Protein AF-A9V0C4-F1 (afdb_monomer_lite)

Organism: Monosiga brevicollis (NCBI:txid81824)

Structure (mmCIF, N/CA/C/O backbone):
data_AF-A9V0C4-F1
#
_entry.id   AF-A9V0C4-F1
#
loop_
_atom_site.group_PDB
_atom_site.id
_atom_site.type_symbol
_atom_site.label_atom_id
_atom_site.label_alt_id
_atom_site.label_comp_id
_atom_site.label_asym_id
_atom_site.label_entity_id
_atom_site.label_seq_id
_atom_site.pdbx_PDB_ins_code
_atom_site.Cartn_x
_atom_site.Cartn_y
_atom_site.Cartn_z
_atom_site.occupancy
_atom_site.B_iso_or_equiv
_atom_site.auth_seq_id
_atom_site.auth_comp_id
_atom_site.auth_asym_id
_atom_site.auth_atom_id
_atom_site.pdbx_PDB_model_num
ATOM 1 N N . MET A 1 1 ? 23.245 20.441 17.865 1.00 47.47 1 MET A N 1
ATOM 2 C CA . MET A 1 1 ? 23.248 19.390 16.819 1.00 47.47 1 MET A CA 1
ATOM 3 C C . MET A 1 1 ? 23.527 20.035 15.472 1.00 47.47 1 MET A C 1
ATOM 5 O O . MET A 1 1 ? 22.740 20.864 15.035 1.00 47.47 1 MET A O 1
ATOM 9 N N . THR A 1 2 ? 24.642 19.703 14.825 1.00 50.53 2 THR A N 1
ATOM 10 C CA . THR A 1 2 ? 24.978 20.239 13.497 1.00 50.53 2 THR A CA 1
ATOM 11 C C . THR A 1 2 ? 24.139 19.525 12.435 1.00 50.53 2 THR A C 1
ATOM 13 O O . THR A 1 2 ? 24.255 18.312 12.279 1.00 50.53 2 THR A O 1
ATOM 16 N N . MET A 1 3 ? 23.272 20.246 11.718 1.00 59.50 3 MET A N 1
ATOM 17 C CA . MET A 1 3 ? 22.473 19.671 10.627 1.00 59.50 3 MET A CA 1
ATOM 18 C C . MET A 1 3 ? 23.251 19.696 9.303 1.00 59.50 3 MET A C 1
ATOM 20 O O . MET A 1 3 ? 23.754 20.745 8.897 1.00 59.50 3 MET A O 1
ATOM 24 N N . PHE A 1 4 ? 23.327 18.551 8.621 1.00 68.75 4 PHE A N 1
ATOM 25 C CA . PHE A 1 4 ? 23.968 18.405 7.308 1.00 68.75 4 PHE A CA 1
ATOM 26 C C . PHE A 1 4 ? 23.085 18.941 6.175 1.00 68.75 4 PHE A C 1
ATOM 28 O O . PHE A 1 4 ? 21.857 18.813 6.212 1.00 68.75 4 PHE A O 1
ATOM 35 N N . CYS A 1 5 ? 23.703 19.515 5.140 1.00 69.75 5 CYS A N 1
ATOM 36 C CA . CYS A 1 5 ? 22.968 20.035 3.990 1.00 69.75 5 CYS A CA 1
ATOM 37 C C . CYS A 1 5 ? 22.453 18.889 3.116 1.00 69.75 5 CYS A C 1
ATOM 39 O O . CYS A 1 5 ? 23.230 18.178 2.481 1.00 69.75 5 CYS A O 1
ATOM 41 N N . LYS A 1 6 ? 21.128 18.743 3.015 1.00 64.62 6 LYS A N 1
ATOM 42 C CA . LYS A 1 6 ? 20.493 17.712 2.173 1.00 64.62 6 LYS A CA 1
ATOM 43 C C . LYS A 1 6 ? 20.757 17.900 0.669 1.00 64.62 6 LYS A C 1
ATOM 45 O O . LYS A 1 6 ? 20.566 16.956 -0.093 1.00 64.62 6 LYS A O 1
ATOM 50 N N . LEU A 1 7 ? 21.170 19.100 0.245 1.00 65.44 7 LEU A N 1
ATOM 51 C CA . LEU A 1 7 ? 21.322 19.493 -1.161 1.00 65.44 7 LEU A CA 1
ATOM 52 C C . LEU A 1 7 ? 22.770 19.466 -1.668 1.00 65.44 7 LEU A C 1
ATOM 54 O O . LEU A 1 7 ? 22.979 19.692 -2.853 1.00 65.44 7 LEU A O 1
ATOM 58 N N . TYR A 1 8 ? 23.773 19.207 -0.823 1.00 64.88 8 TYR A N 1
ATOM 59 C CA . TYR A 1 8 ? 25.187 19.369 -1.202 1.00 64.88 8 TYR A CA 1
ATOM 60 C C . TYR A 1 8 ? 25.822 18.157 -1.904 1.00 64.88 8 TYR A C 1
ATOM 62 O O . TYR A 1 8 ? 26.942 18.233 -2.395 1.00 64.88 8 TYR A O 1
ATOM 70 N N . ASN A 1 9 ? 25.115 17.030 -2.020 1.00 55.72 9 ASN A N 1
ATOM 71 C CA . ASN A 1 9 ? 25.691 15.811 -2.609 1.00 55.72 9 ASN A CA 1
ATOM 72 C C . ASN A 1 9 ? 25.962 15.888 -4.130 1.00 55.72 9 ASN A C 1
ATOM 74 O O . ASN A 1 9 ? 26.426 14.911 -4.720 1.00 55.72 9 ASN A O 1
ATOM 78 N N . THR A 1 10 ? 25.733 17.042 -4.759 1.00 54.75 10 THR A N 1
ATOM 79 C CA . THR A 1 10 ? 26.227 17.374 -6.099 1.00 54.75 10 THR A CA 1
ATOM 80 C C . THR A 1 10 ? 27.096 18.634 -5.977 1.00 54.75 10 THR A C 1
ATOM 82 O O . THR A 1 10 ? 26.631 19.638 -5.436 1.00 54.75 10 THR A O 1
ATOM 85 N N . PRO A 1 11 ? 28.351 18.636 -6.460 1.00 46.06 11 PRO A N 1
ATOM 86 C CA . PRO A 1 11 ? 29.129 19.870 -6.558 1.00 46.06 11 PRO A CA 1
ATOM 87 C C . PRO A 1 11 ? 28.311 20.935 -7.306 1.00 46.06 11 PRO A C 1
ATOM 89 O O . PRO A 1 11 ? 27.839 20.674 -8.411 1.00 46.06 11 PRO A O 1
ATOM 92 N N . GLY A 1 12 ? 28.070 22.084 -6.668 1.00 56.16 12 GLY A N 1
ATOM 93 C CA . GLY A 1 12 ? 27.257 23.176 -7.219 1.00 56.16 12 GLY A CA 1
ATOM 94 C C . GLY A 1 12 ? 25.731 23.065 -7.050 1.00 56.16 12 GLY A C 1
ATOM 95 O O . GLY A 1 12 ? 25.028 23.950 -7.523 1.00 56.16 12 GLY A O 1
ATOM 96 N N . SER A 1 13 ? 25.179 22.035 -6.386 1.00 66.88 13 SER A N 1
ATOM 97 C CA . SER A 1 13 ? 23.711 21.888 -6.247 1.00 66.88 13 SER A CA 1
ATOM 98 C C . SER A 1 13 ? 23.087 22.541 -5.017 1.00 66.88 13 SER A C 1
ATOM 100 O O . SER A 1 13 ? 21.860 22.598 -4.922 1.00 66.88 13 SER A O 1
ATOM 102 N N . CYS A 1 14 ? 23.881 23.021 -4.057 1.00 78.94 14 CYS A N 1
ATOM 103 C CA . CYS A 1 14 ? 23.333 23.857 -2.995 1.00 78.94 14 CYS A CA 1
ATOM 104 C C . CYS A 1 14 ? 23.206 25.294 -3.526 1.00 78.94 14 CYS A C 1
ATOM 106 O O . CYS A 1 14 ? 24.243 25.888 -3.822 1.00 78.94 14 CYS A O 1
ATOM 108 N N . PRO A 1 15 ? 21.996 25.883 -3.605 1.00 78.06 15 PRO A N 1
ATOM 109 C CA . PRO A 1 15 ? 21.824 27.253 -4.101 1.00 78.06 15 PRO A CA 1
ATOM 110 C C . PRO A 1 15 ? 22.536 28.288 -3.220 1.00 78.06 15 PRO A C 1
ATOM 112 O O . PRO A 1 15 ? 22.843 29.379 -3.681 1.00 78.06 15 PRO A O 1
ATOM 115 N N . ASN A 1 16 ? 22.843 27.922 -1.972 1.00 80.56 16 ASN A N 1
ATOM 116 C CA . ASN A 1 16 ? 23.573 28.771 -1.039 1.00 80.56 16 ASN A CA 1
ATOM 117 C C . ASN A 1 16 ? 25.097 28.596 -1.128 1.00 80.56 16 ASN A C 1
ATOM 119 O O . ASN A 1 16 ? 25.800 29.313 -0.431 1.00 80.56 16 ASN A O 1
ATOM 123 N N . GLY A 1 17 ? 25.622 27.661 -1.934 1.00 79.31 17 GLY A N 1
ATOM 124 C CA . GLY A 1 17 ? 27.067 27.424 -2.052 1.00 79.31 17 GLY A CA 1
ATOM 125 C C . GLY A 1 17 ? 27.758 27.338 -0.686 1.00 79.31 17 GLY A C 1
ATOM 126 O O . GLY A 1 17 ? 27.256 26.690 0.231 1.00 79.31 17 GLY A O 1
ATOM 127 N N . ASP A 1 18 ? 28.868 28.046 -0.521 1.00 78.88 18 ASP A N 1
ATOM 128 C CA . ASP A 1 18 ? 29.608 28.101 0.748 1.00 78.88 18 ASP A CA 1
ATOM 129 C C . ASP A 1 18 ? 28.893 28.905 1.850 1.00 78.88 18 ASP A C 1
ATOM 131 O O . ASP A 1 18 ? 29.235 28.789 3.023 1.00 78.88 18 ASP A O 1
ATOM 135 N N . LEU A 1 19 ? 27.843 29.663 1.508 1.00 81.06 19 LEU A N 1
ATOM 136 C CA . LEU A 1 19 ? 26.988 30.388 2.459 1.00 81.06 19 LEU A CA 1
ATOM 137 C C . LEU A 1 19 ? 25.919 29.488 3.098 1.00 81.06 19 LEU A C 1
ATOM 139 O O . LEU A 1 19 ? 25.041 29.962 3.825 1.00 81.06 19 LEU A O 1
ATOM 143 N N . CYS A 1 20 ? 25.929 28.182 2.823 1.00 80.00 20 CYS A N 1
ATOM 144 C CA . CYS A 1 20 ? 24.959 27.287 3.426 1.00 80.00 20 CYS A CA 1
ATOM 145 C C . CYS A 1 20 ? 25.207 27.140 4.931 1.00 80.00 20 CYS A C 1
ATOM 147 O O . CYS A 1 20 ? 26.229 26.624 5.370 1.00 80.00 20 CYS A O 1
ATOM 149 N N . ARG A 1 21 ? 24.197 27.485 5.736 1.00 82.69 21 ARG A N 1
ATOM 150 C CA . ARG A 1 21 ? 24.186 27.282 7.199 1.00 82.69 21 ARG A CA 1
ATOM 151 C C . ARG A 1 21 ? 24.303 25.816 7.649 1.00 82.69 21 ARG A C 1
ATOM 153 O O . ARG A 1 21 ? 24.354 25.537 8.844 1.00 82.69 21 ARG A O 1
ATOM 160 N N . HIS A 1 22 ? 24.239 24.874 6.712 1.00 76.88 22 HIS A N 1
ATOM 161 C CA . HIS A 1 22 ? 24.287 23.443 6.967 1.00 76.88 22 HIS A CA 1
ATOM 162 C C . HIS A 1 22 ? 25.627 22.874 6.508 1.00 76.88 22 HIS A C 1
ATOM 164 O O . HIS A 1 22 ? 26.115 23.222 5.438 1.00 76.88 22 HIS A O 1
ATOM 170 N N . LEU A 1 23 ? 26.200 21.954 7.289 1.00 73.88 23 LEU A N 1
ATOM 171 C CA . LEU A 1 23 ? 27.540 21.443 7.013 1.00 73.88 23 LEU A CA 1
ATOM 172 C C . LEU A 1 23 ? 27.571 20.675 5.681 1.00 73.88 23 LEU A C 1
ATOM 174 O O . LEU A 1 23 ? 26.795 19.737 5.460 1.00 73.88 23 LEU A O 1
ATOM 178 N N . HIS A 1 24 ? 28.491 21.081 4.816 1.00 70.06 24 HIS A N 1
ATOM 179 C CA . HIS A 1 24 ? 28.792 20.484 3.524 1.00 70.06 24 HIS A CA 1
ATOM 180 C C . HIS A 1 24 ? 29.882 19.424 3.703 1.00 70.06 24 HIS A C 1
ATOM 182 O O . HIS A 1 24 ? 31.064 19.748 3.739 1.00 70.06 24 HIS A O 1
ATOM 188 N N . ARG A 1 25 ? 29.499 18.148 3.875 1.00 69.75 25 ARG A N 1
ATOM 189 C CA . ARG A 1 25 ? 30.464 17.036 3.871 1.00 69.75 25 ARG A CA 1
ATOM 190 C C . ARG A 1 25 ? 30.433 16.311 2.527 1.00 69.75 25 ARG A C 1
ATOM 192 O O . ARG A 1 25 ? 29.366 15.838 2.140 1.00 69.75 25 ARG A O 1
ATOM 199 N N . PRO A 1 26 ? 31.570 16.187 1.827 1.00 68.25 26 PRO A N 1
ATOM 200 C CA . PRO A 1 26 ? 31.638 15.390 0.611 1.00 68.25 26 PRO A CA 1
ATOM 201 C C . PRO A 1 26 ? 31.350 13.906 0.902 1.00 68.25 26 PRO A C 1
ATOM 203 O O . PRO A 1 26 ? 31.676 13.388 1.972 1.00 68.25 26 PRO A O 1
ATOM 206 N N . VAL A 1 27 ? 30.717 13.215 -0.051 1.00 71.31 27 VAL A N 1
ATOM 207 C CA . VAL A 1 27 ? 30.453 11.767 0.027 1.00 71.31 27 VAL A CA 1
ATOM 208 C C . VAL A 1 27 ? 31.760 11.003 -0.168 1.00 71.31 27 VAL A C 1
ATOM 210 O O . VAL A 1 27 ? 32.539 11.319 -1.066 1.00 71.31 27 VAL A O 1
ATOM 213 N N . CYS A 1 28 ? 31.999 9.974 0.645 1.00 76.56 28 CYS A N 1
ATOM 214 C CA . CYS A 1 28 ? 33.197 9.153 0.511 1.00 76.56 28 CYS A CA 1
ATOM 215 C C . CYS A 1 28 ? 33.110 8.302 -0.757 1.00 76.56 28 CYS A C 1
ATOM 217 O O . CYS A 1 28 ? 32.408 7.291 -0.794 1.00 76.56 28 CYS A O 1
ATOM 219 N N . THR A 1 29 ? 33.865 8.665 -1.788 1.00 73.81 29 THR A N 1
ATOM 220 C CA . THR A 1 29 ? 33.935 7.885 -3.033 1.00 73.81 29 THR A CA 1
ATOM 221 C C . THR A 1 29 ? 34.572 6.513 -2.816 1.00 73.81 29 THR A C 1
ATOM 223 O O . THR A 1 29 ? 34.166 5.544 -3.450 1.00 73.81 29 THR A O 1
ATOM 226 N N . ARG A 1 30 ? 35.499 6.389 -1.852 1.00 74.31 30 ARG A N 1
ATOM 227 C CA . ARG A 1 30 ? 36.102 5.101 -1.465 1.00 74.31 30 ARG A CA 1
ATOM 228 C C . ARG A 1 30 ? 35.120 4.163 -0.763 1.00 74.31 30 ARG A C 1
ATOM 230 O O . ARG A 1 30 ? 35.271 2.955 -0.869 1.00 74.31 30 ARG A O 1
ATOM 237 N N . PHE A 1 31 ? 34.098 4.692 -0.087 1.00 75.19 31 PHE A N 1
ATOM 238 C CA . PHE A 1 31 ? 33.056 3.870 0.538 1.00 75.19 31 PHE A CA 1
ATOM 239 C C . PHE A 1 31 ? 32.165 3.156 -0.489 1.00 75.19 31 PHE A C 1
ATOM 241 O O . PHE A 1 31 ? 31.591 2.116 -0.183 1.00 75.19 31 PHE A O 1
ATOM 248 N N . ILE A 1 32 ? 32.071 3.702 -1.703 1.00 61.38 32 ILE A N 1
ATOM 249 C CA . ILE A 1 32 ? 31.240 3.178 -2.796 1.00 61.38 32 ILE A CA 1
ATOM 250 C C . ILE A 1 32 ? 31.937 2.014 -3.530 1.00 61.38 32 ILE A C 1
ATOM 252 O O . ILE A 1 32 ? 31.266 1.193 -4.153 1.00 61.38 32 ILE A O 1
ATOM 256 N N . LEU A 1 33 ? 33.268 1.917 -3.449 1.00 67.31 33 LEU A N 1
ATOM 257 C CA . LEU A 1 33 ? 34.057 0.893 -4.139 1.00 67.31 33 LEU A CA 1
ATOM 258 C C . LEU A 1 33 ? 34.075 -0.453 -3.382 1.00 67.31 33 LEU A C 1
ATOM 260 O O . LEU A 1 33 ? 33.947 -0.473 -2.151 1.00 67.31 33 LEU A O 1
ATOM 264 N N . PRO A 1 34 ? 34.280 -1.588 -4.086 1.00 48.12 34 PRO A N 1
ATOM 265 C CA . PRO A 1 34 ? 34.533 -2.882 -3.451 1.00 48.12 34 PRO A CA 1
ATOM 266 C C . PRO A 1 34 ? 35.696 -2.785 -2.449 1.00 48.12 34 PRO A C 1
ATOM 268 O O . PRO A 1 34 ? 36.765 -2.287 -2.789 1.00 48.12 34 PRO A O 1
ATOM 271 N N . GLY A 1 35 ? 35.474 -3.231 -1.208 1.00 65.75 35 GLY A N 1
ATOM 272 C CA . GLY A 1 35 ? 36.423 -3.086 -0.091 1.00 65.75 35 GLY A CA 1
ATOM 273 C C . GLY A 1 35 ? 36.073 -1.972 0.908 1.00 65.75 35 GLY A C 1
ATOM 274 O O . GLY A 1 35 ? 36.544 -2.005 2.044 1.00 65.75 35 GLY A O 1
ATOM 275 N N . GLY A 1 36 ? 35.176 -1.050 0.540 1.00 74.56 36 GLY A N 1
ATOM 276 C CA . GLY A 1 36 ? 34.694 0.020 1.413 1.00 74.56 36 GLY A CA 1
ATOM 277 C C . GLY A 1 36 ? 35.764 1.055 1.782 1.00 74.56 36 GLY A C 1
ATOM 278 O O . GLY A 1 36 ? 36.909 1.019 1.336 1.00 74.56 36 GLY A O 1
ATOM 279 N N . CYS A 1 37 ? 35.388 2.022 2.621 1.00 80.94 37 CYS A N 1
ATOM 280 C CA . CYS A 1 37 ? 36.327 3.038 3.087 1.00 80.94 37 CYS A CA 1
ATOM 281 C C . CYS A 1 37 ? 37.235 2.468 4.195 1.00 80.94 37 CYS A C 1
ATOM 283 O O . CYS A 1 37 ? 36.705 2.028 5.224 1.00 80.94 37 CYS A O 1
ATOM 285 N N . PRO A 1 38 ? 38.577 2.543 4.059 1.00 84.50 38 PRO A N 1
ATOM 286 C CA . PRO A 1 38 ? 39.511 2.017 5.060 1.00 84.50 38 PRO A CA 1
ATOM 287 C C . PRO A 1 38 ? 39.369 2.720 6.415 1.00 84.50 38 PRO A C 1
ATOM 289 O O . PRO A 1 38 ? 39.564 2.103 7.457 1.00 84.50 38 PRO A O 1
ATOM 292 N N . ASN A 1 39 ? 38.935 3.984 6.404 1.00 85.06 39 ASN A N 1
ATOM 293 C CA . ASN A 1 39 ? 38.789 4.790 7.612 1.00 85.06 39 ASN A CA 1
ATOM 294 C C . ASN A 1 39 ? 37.478 4.507 8.367 1.00 85.06 39 ASN A C 1
ATOM 296 O O . ASN A 1 39 ? 37.303 5.032 9.459 1.00 85.06 39 ASN A O 1
ATOM 300 N N . ARG A 1 40 ? 36.557 3.684 7.830 1.00 80.69 40 ARG A N 1
ATOM 301 C CA . ARG A 1 40 ? 35.292 3.272 8.482 1.00 80.69 40 ARG A CA 1
ATOM 302 C C . ARG A 1 40 ? 34.594 4.429 9.228 1.00 80.69 40 ARG A C 1
ATOM 304 O O . ARG A 1 40 ? 34.185 5.398 8.600 1.00 80.69 40 ARG A O 1
ATOM 311 N N . SER A 1 41 ? 34.437 4.341 10.548 1.00 77.50 41 SER A N 1
ATOM 312 C CA . SER A 1 41 ? 33.798 5.365 11.386 1.00 77.50 41 SER A CA 1
ATOM 313 C C . SER A 1 41 ? 34.634 6.638 11.565 1.00 77.50 41 SER A C 1
ATOM 315 O O . SER A 1 41 ? 34.074 7.673 11.908 1.00 77.50 41 SER A O 1
ATOM 317 N N . ALA A 1 42 ? 35.942 6.584 11.304 1.00 84.50 42 ALA A N 1
ATOM 318 C CA . ALA A 1 42 ? 36.859 7.722 11.338 1.00 84.50 42 ALA A CA 1
ATOM 319 C C . ALA A 1 42 ? 36.949 8.466 9.991 1.00 84.50 42 ALA A C 1
ATOM 321 O O . ALA A 1 42 ? 37.782 9.355 9.830 1.00 84.50 42 ALA A O 1
ATOM 322 N N . CYS A 1 43 ? 36.131 8.108 8.993 1.00 79.50 43 CYS A N 1
ATOM 323 C CA . CYS A 1 43 ? 36.136 8.815 7.719 1.00 79.50 43 CYS A CA 1
ATOM 324 C C . CYS A 1 43 ? 35.557 10.229 7.871 1.00 79.50 43 CYS A C 1
ATOM 326 O O . CYS A 1 43 ? 34.435 10.416 8.339 1.00 79.50 43 CYS A O 1
ATOM 328 N N . GLU A 1 44 ? 36.314 11.227 7.419 1.00 80.44 44 GLU A N 1
ATOM 329 C CA . GLU A 1 44 ? 35.885 12.630 7.373 1.00 80.44 44 GLU A CA 1
ATOM 330 C C . GLU A 1 44 ? 34.745 12.882 6.364 1.00 80.44 44 GLU A C 1
ATOM 332 O O . GLU A 1 44 ? 33.992 13.850 6.491 1.00 80.44 44 GLU A O 1
ATOM 337 N N . TYR A 1 45 ? 34.573 11.970 5.402 1.00 77.31 45 TYR A N 1
ATOM 338 C CA . TYR A 1 45 ? 33.556 12.006 4.353 1.00 77.31 45 TYR A CA 1
ATOM 339 C C . TYR A 1 45 ? 32.278 11.253 4.758 1.00 77.31 45 TYR A C 1
ATOM 341 O O . TYR A 1 45 ? 32.303 10.300 5.535 1.00 77.31 45 TYR A O 1
ATOM 349 N N . GLN A 1 46 ? 31.133 11.626 4.180 1.00 73.19 46 GLN A N 1
ATOM 350 C CA . GLN A 1 46 ? 29.864 10.950 4.453 1.00 73.19 46 GLN A CA 1
ATOM 351 C C . GLN A 1 46 ? 29.813 9.568 3.777 1.00 73.19 46 GLN A C 1
ATOM 353 O O . GLN A 1 46 ? 29.880 9.454 2.552 1.00 73.19 46 GLN A O 1
ATOM 358 N N . HIS A 1 47 ? 29.644 8.508 4.568 1.00 74.06 47 HIS A N 1
ATOM 359 C CA . HIS A 1 47 ? 29.359 7.156 4.079 1.00 74.06 47 HIS A CA 1
ATOM 360 C C . HIS A 1 47 ? 27.869 7.017 3.771 1.00 74.06 47 HIS A C 1
ATOM 362 O O . HIS A 1 47 ? 27.068 6.674 4.640 1.00 74.06 47 HIS A O 1
ATOM 368 N N . VAL A 1 48 ? 27.481 7.337 2.537 1.00 68.69 48 VAL A N 1
ATOM 369 C CA . VAL A 1 48 ? 26.098 7.160 2.081 1.00 68.69 48 VAL A CA 1
ATOM 370 C C . VAL A 1 48 ? 25.944 5.720 1.613 1.00 68.69 48 VAL A C 1
ATOM 372 O O . VAL A 1 48 ? 26.645 5.298 0.696 1.00 68.69 48 VAL A O 1
ATOM 375 N N . GLN A 1 49 ? 25.076 4.957 2.280 1.00 67.50 49 GLN A N 1
ATOM 376 C CA . GLN A 1 49 ? 25.044 3.510 2.091 1.00 67.50 49 GLN A CA 1
ATOM 377 C C . GLN A 1 49 ? 24.564 3.101 0.701 1.00 67.50 49 GLN A C 1
ATOM 379 O O . GLN A 1 49 ? 25.211 2.261 0.084 1.00 67.50 49 GLN A O 1
ATOM 384 N N . GLU A 1 50 ? 23.490 3.694 0.176 1.00 79.31 50 GLU A N 1
ATOM 385 C CA . GLU A 1 50 ? 22.852 3.254 -1.072 1.00 79.31 50 GLU A CA 1
ATOM 386 C C . GLU A 1 50 ? 22.028 4.396 -1.692 1.00 79.31 50 GLU A C 1
ATOM 388 O O . GLU A 1 50 ? 21.768 5.426 -1.059 1.00 79.31 50 GLU A O 1
ATOM 393 N N . CYS A 1 51 ? 21.594 4.240 -2.945 1.00 78.62 51 CYS A N 1
ATOM 394 C CA . CYS A 1 51 ? 20.680 5.194 -3.562 1.00 78.62 51 CYS A CA 1
ATOM 395 C C . CYS A 1 51 ? 19.286 5.100 -2.931 1.00 78.62 51 CYS A C 1
ATOM 397 O O . CYS A 1 51 ? 18.496 4.225 -3.283 1.00 78.62 51 CYS A O 1
ATOM 399 N N . ARG A 1 52 ? 18.930 6.087 -2.098 1.00 74.81 52 ARG A N 1
ATOM 400 C CA . ARG A 1 52 ? 17.592 6.208 -1.479 1.00 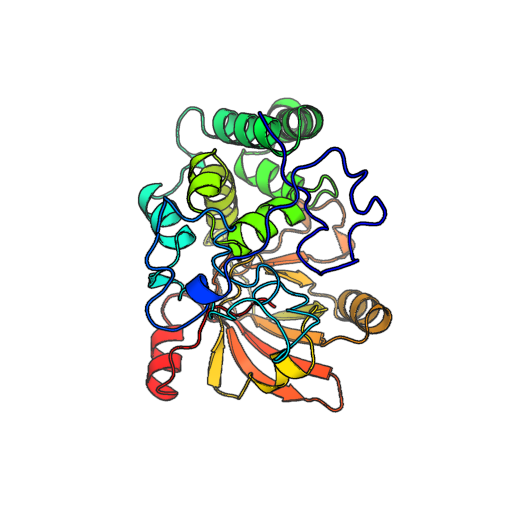74.81 52 ARG A CA 1
ATOM 401 C C . ARG A 1 52 ? 16.417 6.222 -2.462 1.00 74.81 52 ARG A C 1
ATOM 403 O O . ARG A 1 52 ? 15.287 6.052 -2.038 1.00 74.81 52 ARG A O 1
ATOM 410 N N . TYR A 1 53 ? 16.659 6.506 -3.744 1.00 79.56 53 TYR A N 1
ATOM 411 C CA . TYR A 1 53 ? 15.610 6.600 -4.762 1.00 79.56 53 TYR A CA 1
ATOM 412 C C . TYR A 1 53 ? 15.492 5.339 -5.615 1.00 79.56 53 TYR A C 1
ATOM 414 O O . TYR A 1 53 ? 14.460 5.150 -6.253 1.00 79.56 53 TYR A O 1
ATOM 422 N N . PHE A 1 54 ? 16.510 4.473 -5.632 1.00 79.69 54 PHE A N 1
ATOM 423 C CA . PHE A 1 54 ? 16.542 3.309 -6.518 1.00 79.69 54 PHE A CA 1
ATOM 424 C C . PHE A 1 54 ? 15.360 2.364 -6.280 1.00 79.69 54 PHE A C 1
ATOM 426 O O . PHE A 1 54 ? 14.691 1.989 -7.238 1.00 79.69 54 PHE A O 1
ATOM 433 N N . ASN A 1 55 ? 15.051 2.088 -5.010 1.00 72.31 55 ASN A N 1
ATOM 434 C CA . ASN A 1 55 ? 13.940 1.226 -4.597 1.00 72.31 55 ASN A CA 1
ATOM 435 C C . ASN A 1 55 ? 12.621 1.991 -4.375 1.00 72.31 55 ASN A C 1
ATOM 437 O O . ASN A 1 55 ? 11.653 1.415 -3.889 1.00 72.31 55 ASN A O 1
ATOM 441 N N . THR A 1 56 ? 12.553 3.284 -4.716 1.00 76.12 56 THR A N 1
ATOM 442 C CA . THR A 1 56 ? 11.294 4.044 -4.613 1.00 76.12 56 THR A CA 1
ATOM 443 C C . THR A 1 56 ? 10.394 3.785 -5.820 1.00 76.12 56 THR A C 1
ATOM 445 O O . THR A 1 56 ? 10.896 3.440 -6.894 1.00 76.12 56 THR A O 1
ATOM 448 N N . PRO A 1 57 ? 9.077 4.042 -5.715 1.00 65.62 57 PRO A N 1
ATOM 449 C CA . PRO A 1 57 ? 8.158 3.839 -6.833 1.00 65.62 57 PRO A CA 1
ATOM 450 C C . PRO A 1 57 ? 8.490 4.680 -8.080 1.00 65.62 57 PRO A C 1
ATOM 452 O O . PRO A 1 57 ? 8.143 4.293 -9.192 1.00 65.62 57 PRO A O 1
ATOM 455 N N . ASN A 1 58 ? 9.185 5.814 -7.920 1.00 72.94 58 ASN A N 1
ATOM 456 C CA . ASN A 1 58 ? 9.644 6.656 -9.035 1.00 72.94 58 ASN A CA 1
ATOM 457 C C . ASN A 1 58 ? 11.030 6.251 -9.579 1.00 72.94 58 ASN A C 1
ATOM 459 O O . ASN A 1 58 ? 11.470 6.802 -10.589 1.00 72.94 58 ASN A O 1
ATOM 463 N N . GLY A 1 59 ? 11.725 5.329 -8.908 1.00 78.62 59 GLY A N 1
ATOM 464 C CA . GLY A 1 59 ? 13.086 4.916 -9.231 1.00 78.62 59 GLY A CA 1
ATOM 465 C C . GLY A 1 59 ? 14.135 6.027 -9.084 1.00 78.62 59 GLY A C 1
ATOM 466 O O . GLY A 1 59 ? 13.853 7.187 -8.764 1.00 78.62 59 GLY A O 1
ATOM 467 N N . CYS A 1 60 ? 15.399 5.674 -9.330 1.00 82.06 60 CYS A N 1
ATOM 468 C CA . CYS A 1 60 ? 16.470 6.662 -9.407 1.00 82.06 60 CYS A CA 1
ATOM 469 C C . CYS A 1 60 ? 16.445 7.365 -10.771 1.00 82.06 60 CYS A C 1
ATOM 471 O O . CYS A 1 60 ? 16.684 6.730 -11.797 1.00 82.06 60 CYS A O 1
ATOM 473 N N . ARG A 1 61 ? 16.252 8.691 -10.779 1.00 82.62 61 ARG A N 1
ATOM 474 C CA . ARG A 1 61 ? 16.266 9.511 -12.009 1.00 82.62 61 ARG A CA 1
ATOM 475 C C . ARG A 1 61 ? 17.588 9.445 -12.781 1.00 82.62 61 ARG A C 1
ATOM 477 O O . ARG A 1 61 ? 17.585 9.647 -13.987 1.00 82.62 61 ARG A O 1
ATOM 484 N N . ASN A 1 62 ? 18.693 9.150 -12.096 1.00 78.56 62 ASN A N 1
ATOM 485 C CA . ASN A 1 62 ? 20.020 9.075 -12.706 1.00 78.56 62 ASN A CA 1
ATOM 486 C C . ASN A 1 62 ? 20.320 7.703 -13.334 1.00 78.56 62 ASN A C 1
ATOM 488 O O . ASN A 1 62 ? 21.375 7.545 -13.938 1.00 78.56 62 ASN A O 1
ATOM 492 N N . GLY A 1 63 ? 19.433 6.707 -13.191 1.00 80.06 63 GLY A N 1
ATOM 493 C CA . GLY A 1 63 ? 19.620 5.379 -13.783 1.00 80.06 63 GLY A CA 1
ATOM 494 C C . GLY A 1 63 ? 20.992 4.773 -13.460 1.00 80.06 63 GLY A C 1
ATOM 495 O O . GLY A 1 63 ? 21.454 4.837 -12.324 1.00 80.06 63 GLY A O 1
ATOM 496 N N . LEU A 1 64 ? 21.665 4.210 -14.465 1.00 73.38 64 LEU A N 1
ATOM 497 C CA . LEU A 1 64 ? 23.018 3.649 -14.317 1.00 73.38 64 LEU A CA 1
ATOM 498 C C . LEU A 1 64 ? 24.100 4.711 -14.053 1.00 73.38 64 LEU A C 1
ATOM 500 O O . LEU A 1 64 ? 25.177 4.375 -13.576 1.00 73.38 64 LEU A O 1
ATOM 504 N N . SER A 1 65 ? 23.814 5.989 -14.310 1.00 75.44 65 SER A N 1
ATOM 505 C CA . SER A 1 65 ? 24.713 7.116 -14.025 1.00 75.44 65 SER A CA 1
ATOM 506 C C . SER A 1 65 ? 24.598 7.620 -12.579 1.00 75.44 65 SER A C 1
ATOM 508 O O . SER A 1 65 ? 25.174 8.650 -12.220 1.00 75.44 65 SER A O 1
ATOM 510 N N . CYS A 1 66 ? 23.828 6.933 -11.731 1.00 78.56 66 CYS A N 1
ATOM 511 C CA . CYS A 1 66 ? 23.710 7.273 -10.323 1.00 78.56 66 CYS A CA 1
ATOM 512 C C . CYS A 1 66 ? 25.037 7.051 -9.589 1.00 78.56 66 CYS A C 1
ATOM 514 O O . CYS A 1 66 ? 25.620 5.974 -9.635 1.00 78.56 66 CYS A O 1
ATOM 516 N N . ARG A 1 67 ? 25.488 8.068 -8.848 1.00 77.69 67 ARG A N 1
ATOM 517 C CA . ARG A 1 67 ? 26.721 7.994 -8.047 1.00 77.69 67 ARG A CA 1
ATOM 518 C C . ARG A 1 67 ? 26.581 7.134 -6.788 1.00 77.69 67 ARG A C 1
ATOM 520 O O . ARG A 1 67 ? 27.583 6.839 -6.153 1.00 77.69 67 ARG A O 1
ATOM 527 N N . PHE A 1 68 ? 25.359 6.772 -6.401 1.00 80.00 68 PHE A N 1
ATOM 528 C CA . PHE A 1 68 ? 25.099 5.946 -5.225 1.00 80.00 68 PHE A CA 1
ATOM 529 C C . PHE A 1 68 ? 24.860 4.489 -5.639 1.00 80.00 68 PHE A C 1
ATOM 531 O O . PHE A 1 68 ? 24.148 4.269 -6.623 1.00 80.00 68 PHE A O 1
ATOM 538 N N . PRO A 1 69 ? 25.365 3.498 -4.879 1.00 76.06 69 PRO A N 1
ATOM 539 C CA . PRO A 1 69 ? 25.122 2.089 -5.163 1.00 76.06 69 PRO A CA 1
ATOM 540 C C . PRO A 1 69 ? 23.629 1.782 -5.292 1.00 76.06 69 PRO A C 1
ATOM 542 O O . PRO A 1 69 ? 22.832 2.109 -4.410 1.00 76.06 69 PRO A O 1
ATOM 545 N N . HIS A 1 70 ? 23.252 1.140 -6.392 1.00 79.19 70 HIS A N 1
ATOM 546 C CA . HIS A 1 70 ? 21.921 0.583 -6.594 1.00 79.19 70 HIS A CA 1
ATOM 547 C C . HIS A 1 70 ? 21.911 -0.845 -6.058 1.00 79.19 70 HIS A C 1
ATOM 549 O O . HIS A 1 70 ? 22.289 -1.774 -6.769 1.00 79.19 70 HIS A O 1
ATOM 555 N N . ARG A 1 71 ? 21.523 -1.024 -4.792 1.00 76.31 71 ARG A N 1
ATOM 556 C CA . ARG A 1 71 ? 21.303 -2.361 -4.235 1.00 76.31 71 ARG A CA 1
ATOM 557 C C . ARG A 1 71 ? 19.837 -2.734 -4.357 1.00 76.31 71 ARG A C 1
ATOM 559 O O . ARG A 1 71 ? 18.957 -1.914 -4.089 1.00 76.31 71 ARG A O 1
ATOM 566 N N . ALA A 1 72 ? 19.590 -3.966 -4.791 1.00 71.25 72 ALA A N 1
ATOM 567 C CA . ALA A 1 72 ? 18.251 -4.529 -4.757 1.00 71.25 72 ALA A CA 1
ATOM 568 C C . ALA A 1 72 ? 17.731 -4.485 -3.316 1.00 71.25 72 ALA A C 1
ATOM 570 O O . ALA A 1 72 ? 18.487 -4.760 -2.381 1.00 71.25 72 ALA A O 1
ATOM 571 N N . ALA A 1 73 ? 16.460 -4.124 -3.150 1.00 73.38 73 ALA A N 1
ATOM 572 C CA . ALA A 1 73 ? 15.803 -4.220 -1.857 1.00 73.38 73 ALA A CA 1
ATOM 573 C C . ALA A 1 73 ? 15.944 -5.653 -1.305 1.00 73.38 73 ALA A C 1
ATOM 575 O O . ALA A 1 73 ? 15.914 -6.612 -2.091 1.00 73.38 73 ALA A O 1
ATOM 576 N N . PRO A 1 74 ? 16.112 -5.814 0.021 1.00 79.31 74 PRO A N 1
ATOM 577 C CA . PRO A 1 74 ? 16.173 -7.132 0.630 1.00 79.31 74 PRO A CA 1
ATOM 578 C C . PRO A 1 74 ? 14.942 -7.952 0.236 1.00 79.31 74 PRO A C 1
ATOM 580 O O . PRO A 1 74 ? 13.837 -7.430 0.066 1.00 79.31 74 PRO A O 1
ATOM 583 N N . THR A 1 75 ? 15.135 -9.261 0.080 1.00 86.06 75 THR A N 1
ATOM 584 C CA . THR A 1 75 ? 14.004 -10.177 -0.112 1.00 86.06 75 THR A CA 1
ATOM 585 C C . THR A 1 75 ? 13.065 -10.100 1.093 1.00 86.06 75 THR A C 1
ATOM 587 O O . THR A 1 75 ? 13.486 -9.729 2.191 1.00 86.06 75 THR A O 1
ATOM 590 N N . PHE A 1 76 ? 11.802 -10.509 0.934 1.00 88.38 76 PHE A N 1
ATOM 591 C CA . PHE A 1 76 ? 10.855 -10.549 2.056 1.00 88.38 76 PHE A CA 1
ATOM 592 C C . PHE A 1 76 ? 11.430 -11.291 3.276 1.00 88.38 76 PHE A C 1
ATOM 594 O O . PHE A 1 76 ? 11.284 -10.831 4.401 1.00 88.38 76 PHE A O 1
ATOM 601 N N . HIS A 1 77 ? 12.152 -12.396 3.063 1.00 87.94 77 HIS A N 1
ATOM 602 C CA . HIS A 1 77 ? 12.758 -13.181 4.143 1.00 87.94 77 HIS A CA 1
ATOM 603 C C . HIS A 1 77 ? 13.888 -12.458 4.889 1.00 87.94 77 HIS A C 1
ATOM 605 O O . HIS A 1 77 ? 14.148 -12.774 6.048 1.00 87.94 77 HIS A O 1
ATOM 611 N N . GLN A 1 78 ? 14.544 -11.491 4.247 1.00 90.38 78 GLN A N 1
ATOM 612 C CA . GLN A 1 78 ? 15.657 -10.722 4.809 1.00 90.38 78 GLN A CA 1
ATOM 613 C C . GLN A 1 78 ? 15.223 -9.345 5.336 1.00 90.38 78 GLN A C 1
ATOM 615 O O . GLN A 1 78 ? 16.004 -8.677 6.024 1.00 90.38 78 GLN A O 1
ATOM 620 N N . SER A 1 79 ? 13.991 -8.921 5.040 1.00 92.50 79 SER A N 1
ATOM 621 C CA . SER A 1 79 ? 13.522 -7.579 5.369 1.00 92.50 79 SER A CA 1
ATOM 622 C C . SER A 1 79 ? 13.453 -7.345 6.880 1.00 92.50 79 SER A C 1
ATOM 624 O O . SER A 1 79 ? 13.211 -8.249 7.696 1.00 92.50 79 SER A O 1
ATOM 626 N N . HIS A 1 80 ? 13.709 -6.107 7.284 1.00 94.56 80 HIS A N 1
ATOM 627 C CA . HIS A 1 80 ? 13.449 -5.649 8.643 1.00 94.56 80 HIS A CA 1
ATOM 628 C C . HIS A 1 80 ? 11.951 -5.662 8.944 1.00 94.56 80 HIS A C 1
ATOM 630 O O . HIS A 1 80 ? 11.574 -6.012 10.063 1.00 94.56 80 HIS A O 1
ATOM 636 N N . TYR A 1 81 ? 11.116 -5.393 7.936 1.00 95.00 81 TYR A N 1
ATOM 637 C CA . TYR A 1 81 ? 9.668 -5.529 8.001 1.00 95.00 81 TYR A CA 1
ATOM 638 C C . TYR A 1 81 ? 9.276 -6.910 8.510 1.00 95.00 81 TYR A C 1
ATOM 640 O O . TYR A 1 81 ? 8.598 -7.001 9.527 1.00 95.00 81 TYR A O 1
ATOM 648 N N . LYS A 1 82 ? 9.733 -7.993 7.862 1.00 94.31 82 LYS A N 1
ATOM 649 C CA . LYS A 1 82 ? 9.339 -9.355 8.243 1.00 94.31 82 LYS A CA 1
ATOM 650 C C . LYS A 1 82 ? 9.773 -9.679 9.669 1.00 94.31 82 LYS A C 1
ATOM 652 O O . LYS A 1 82 ? 8.980 -10.208 10.440 1.00 94.31 82 LYS A O 1
ATOM 657 N N . ARG A 1 83 ? 11.008 -9.323 10.038 1.00 95.31 83 ARG A N 1
ATOM 658 C CA . ARG A 1 83 ? 11.531 -9.538 11.398 1.00 95.31 83 ARG A CA 1
ATOM 659 C C . ARG A 1 83 ? 10.693 -8.818 12.454 1.00 95.31 83 ARG A C 1
ATOM 661 O O . ARG A 1 83 ? 10.307 -9.437 13.442 1.00 95.31 83 ARG A O 1
ATOM 668 N N . ALA A 1 84 ? 10.400 -7.537 12.244 1.00 95.31 84 ALA A N 1
ATOM 669 C CA . ALA A 1 84 ? 9.587 -6.749 13.166 1.00 95.31 84 ALA A CA 1
ATOM 670 C C . ALA A 1 84 ? 8.125 -7.225 13.191 1.00 95.31 84 ALA A C 1
ATOM 672 O O . ALA A 1 84 ? 7.526 -7.315 14.263 1.00 95.31 84 ALA A O 1
ATOM 673 N N . TYR A 1 85 ? 7.578 -7.593 12.030 1.00 94.94 85 TYR A N 1
ATOM 674 C CA . TYR A 1 85 ? 6.249 -8.171 11.896 1.00 94.94 85 TYR A CA 1
ATOM 675 C C . TYR A 1 85 ? 6.165 -9.439 12.740 1.00 94.94 85 TYR A C 1
ATOM 677 O O . TYR A 1 85 ? 5.382 -9.471 13.688 1.00 94.94 85 TYR A O 1
ATOM 685 N N . ASP A 1 86 ? 7.002 -10.445 12.487 1.00 93.56 86 ASP A N 1
ATOM 686 C CA . ASP A 1 86 ? 7.004 -11.728 13.201 1.00 93.56 86 ASP A CA 1
ATOM 687 C C . ASP A 1 86 ? 7.198 -11.564 14.714 1.00 93.56 86 ASP A C 1
ATOM 689 O O . ASP A 1 86 ? 6.443 -12.160 15.484 1.00 93.56 86 ASP A O 1
ATOM 693 N N . ALA A 1 87 ? 8.121 -10.693 15.142 1.00 94.56 87 ALA A N 1
ATOM 694 C CA . ALA A 1 87 ? 8.388 -10.421 16.556 1.00 94.56 87 ALA A CA 1
ATOM 695 C C . ALA A 1 87 ? 7.165 -9.885 17.319 1.00 94.56 87 ALA A C 1
ATOM 697 O O . ALA A 1 87 ? 7.023 -10.132 18.516 1.00 94.56 87 ALA A O 1
ATOM 698 N N . MET A 1 88 ? 6.253 -9.179 16.644 1.00 91.81 88 MET A N 1
ATOM 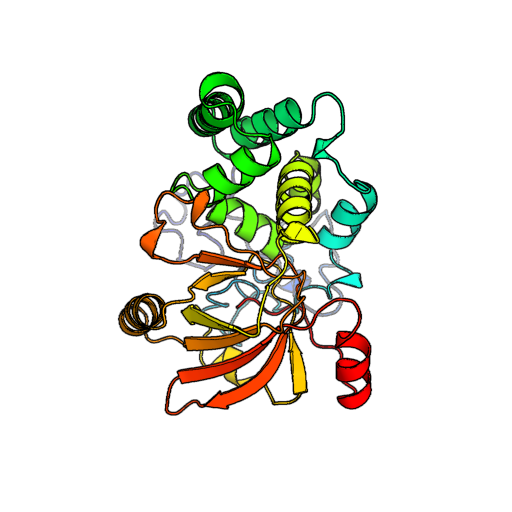699 C CA . MET A 1 88 ? 5.051 -8.657 17.287 1.00 91.81 88 MET A CA 1
ATOM 700 C C . MET A 1 88 ? 4.041 -9.752 17.647 1.00 91.81 88 MET A C 1
ATOM 702 O O . MET A 1 88 ? 3.240 -9.536 18.550 1.00 91.81 88 MET A O 1
ATOM 706 N N . GLY A 1 89 ? 4.072 -10.925 17.008 1.00 89.06 89 GLY A N 1
ATOM 707 C CA . GLY A 1 89 ? 3.089 -11.991 17.218 1.00 89.06 89 GLY A CA 1
ATOM 708 C C . GLY A 1 89 ? 1.693 -11.696 16.631 1.00 89.06 89 GLY A C 1
ATOM 709 O O . GLY A 1 89 ? 1.469 -10.655 16.007 1.00 89.06 89 GLY A O 1
ATOM 710 N N . PRO A 1 90 ? 0.737 -12.633 16.775 1.00 87.44 90 PRO A N 1
ATOM 711 C CA . PRO A 1 90 ? -0.596 -12.501 16.194 1.00 87.44 90 PRO A CA 1
ATOM 712 C C . PRO A 1 90 ? -1.508 -11.558 17.002 1.00 87.44 90 PRO A C 1
ATOM 714 O O . PRO A 1 90 ? -1.381 -11.435 18.218 1.00 87.44 90 PRO A O 1
ATOM 717 N N . LYS A 1 91 ? -2.482 -10.953 16.308 1.00 85.56 91 LYS A N 1
ATOM 718 C CA . LYS A 1 91 ? -3.626 -10.197 16.863 1.00 85.56 91 LYS A CA 1
ATOM 719 C C . LYS A 1 91 ? -3.276 -9.061 17.854 1.00 85.56 91 LYS A C 1
ATOM 721 O O . LYS A 1 91 ? -3.834 -9.027 18.954 1.00 85.56 91 LYS A O 1
ATOM 726 N N . PRO A 1 92 ? -2.409 -8.093 17.502 1.00 87.69 92 PRO A N 1
ATOM 727 C CA . PRO A 1 92 ? -2.064 -7.010 18.425 1.00 87.69 92 PRO A CA 1
ATOM 728 C C . PRO A 1 92 ? -3.254 -6.145 18.842 1.00 87.69 92 PRO A C 1
ATOM 730 O O . PRO A 1 92 ? -3.234 -5.627 19.949 1.00 87.69 92 PRO A O 1
ATOM 733 N N . GLN A 1 93 ? -4.321 -6.062 18.043 1.00 88.44 93 GLN A N 1
ATOM 734 C CA . GLN A 1 93 ? -5.555 -5.353 18.402 1.00 88.44 93 GLN A CA 1
ATOM 735 C C . GLN A 1 93 ? -6.249 -5.901 19.660 1.00 88.44 93 GLN A C 1
ATOM 737 O O . GLN A 1 93 ? -7.056 -5.203 20.257 1.00 88.44 93 GLN A O 1
ATOM 742 N N . GLN A 1 94 ? -5.966 -7.146 20.063 1.00 90.75 94 GLN A N 1
ATOM 743 C CA . GLN A 1 94 ? -6.536 -7.746 21.276 1.00 90.75 94 GLN A CA 1
ATOM 744 C C . GLN A 1 94 ? -5.703 -7.448 22.531 1.00 90.75 94 GLN A C 1
ATOM 746 O O . GLN A 1 94 ? -6.091 -7.822 23.637 1.00 90.75 94 GLN A O 1
ATOM 751 N N . ARG A 1 95 ? -4.541 -6.802 22.383 1.00 91.88 95 ARG A N 1
ATOM 752 C CA . ARG A 1 95 ? -3.686 -6.446 23.515 1.00 91.88 95 ARG A CA 1
ATOM 753 C C . ARG A 1 95 ? -4.245 -5.223 24.220 1.00 91.88 95 ARG A C 1
ATOM 755 O O . ARG A 1 95 ? -4.636 -4.242 23.589 1.00 91.88 95 ARG A O 1
ATOM 762 N N . ARG A 1 96 ? -4.214 -5.253 25.551 1.00 92.81 96 ARG A N 1
ATOM 763 C CA . ARG A 1 96 ? -4.541 -4.085 26.369 1.00 92.81 96 ARG A CA 1
ATOM 764 C C . ARG A 1 96 ? -3.619 -2.921 25.980 1.00 92.81 96 ARG A C 1
ATOM 766 O O . ARG A 1 96 ? -2.402 -3.078 25.997 1.00 92.81 96 ARG A O 1
ATOM 773 N N . GLY A 1 97 ? -4.206 -1.778 25.626 1.00 93.56 97 GLY A N 1
ATOM 774 C CA . GLY A 1 97 ? -3.468 -0.576 25.218 1.00 93.56 97 GLY A CA 1
ATOM 775 C C . GLY A 1 97 ? -3.041 -0.529 23.746 1.00 93.56 97 GLY A C 1
ATOM 776 O O . GLY A 1 97 ? -2.270 0.353 23.385 1.00 93.56 97 GLY A O 1
ATOM 777 N N . ALA A 1 98 ? -3.520 -1.435 22.885 1.00 93.62 98 ALA A N 1
ATOM 778 C CA . ALA A 1 98 ? -3.198 -1.396 21.456 1.00 93.62 98 ALA A CA 1
ATOM 779 C C . ALA A 1 98 ? -3.637 -0.088 20.774 1.00 93.62 98 ALA A C 1
ATOM 781 O O . ALA A 1 98 ? -2.878 0.461 19.979 1.00 93.62 98 ALA A O 1
ATOM 782 N N . SER A 1 99 ? -4.822 0.434 21.114 1.00 96.19 99 SER A N 1
ATOM 783 C CA . SER A 1 99 ? -5.306 1.729 20.614 1.00 96.19 99 SER A CA 1
ATOM 784 C C . SER A 1 99 ? -4.397 2.883 21.043 1.00 96.19 99 SER A C 1
ATOM 786 O O . SER A 1 99 ? -4.001 3.674 20.198 1.00 96.19 99 SER A O 1
ATOM 788 N N . LEU A 1 100 ? -3.977 2.916 22.313 1.00 95.94 100 LEU A N 1
ATOM 789 C CA . LEU A 1 100 ? -3.049 3.928 22.835 1.00 95.94 100 LEU A CA 1
ATOM 790 C C . LEU A 1 100 ? -1.683 3.881 22.136 1.00 95.94 100 LEU A C 1
ATOM 792 O O . LEU A 1 100 ? -1.100 4.919 21.853 1.00 95.94 100 LEU A O 1
ATOM 796 N N . GLN A 1 101 ? -1.168 2.686 21.821 1.00 94.62 101 GLN A N 1
ATOM 797 C CA . GLN A 1 101 ? 0.082 2.558 21.060 1.00 94.62 101 GLN A CA 1
ATOM 798 C C . GLN A 1 101 ? -0.052 3.090 19.631 1.00 94.62 101 GLN A C 1
ATOM 800 O O . GLN A 1 101 ? 0.884 3.704 19.124 1.00 94.62 101 GLN A O 1
ATOM 805 N N . VAL A 1 102 ? -1.192 2.838 18.979 1.00 96.06 102 VAL A N 1
ATOM 806 C CA . VAL A 1 102 ? -1.483 3.388 17.650 1.00 96.06 102 VAL A CA 1
ATOM 807 C C . VAL A 1 102 ? -1.565 4.908 17.716 1.00 96.06 102 VAL A C 1
ATOM 809 O O . VAL A 1 102 ? -0.890 5.577 16.942 1.00 96.06 102 VAL A O 1
ATOM 812 N N . GLU A 1 103 ? -2.338 5.442 18.658 1.00 97.06 103 GLU A N 1
ATOM 813 C CA . GLU A 1 103 ? -2.490 6.880 18.861 1.00 97.06 103 GLU A CA 1
ATOM 814 C C . GLU A 1 103 ? -1.136 7.559 19.098 1.00 97.06 103 GLU A C 1
ATOM 816 O O . GLU A 1 103 ? -0.794 8.502 18.388 1.00 97.06 103 GLU A O 1
ATOM 821 N N . GLN A 1 104 ? -0.321 7.036 20.020 1.00 95.62 104 GLN A N 1
ATOM 822 C CA . GLN A 1 104 ? 1.005 7.585 20.306 1.00 95.62 104 GLN A CA 1
ATOM 823 C C . GLN A 1 104 ? 1.908 7.559 19.068 1.00 95.62 104 GLN A C 1
ATOM 825 O O . GLN A 1 104 ? 2.556 8.555 18.763 1.00 95.62 104 GLN A O 1
ATOM 830 N N . ALA A 1 105 ? 1.918 6.452 18.316 1.00 93.75 105 ALA A N 1
ATOM 831 C CA . ALA A 1 105 ? 2.702 6.361 17.087 1.00 93.75 105 ALA A CA 1
ATOM 832 C C . ALA A 1 105 ? 2.257 7.403 16.049 1.00 93.75 105 ALA A C 1
ATOM 834 O O . ALA A 1 105 ? 3.102 7.990 15.372 1.00 93.75 105 ALA A O 1
ATOM 835 N N . LEU A 1 106 ? 0.952 7.661 15.929 1.00 96.56 106 LEU A N 1
ATOM 836 C CA . LEU A 1 106 ? 0.428 8.697 15.040 1.00 96.56 106 LEU A CA 1
ATOM 837 C C . LEU A 1 106 ? 0.870 10.092 15.496 1.00 96.56 106 LEU A C 1
ATOM 839 O O . LEU A 1 106 ? 1.397 10.838 14.674 1.00 96.56 106 LEU A O 1
ATOM 843 N N . ARG A 1 107 ? 0.758 10.411 16.791 1.00 96.88 107 ARG A N 1
ATOM 844 C CA . ARG A 1 107 ? 1.200 11.704 17.347 1.00 96.88 107 ARG A CA 1
ATOM 845 C C . ARG A 1 107 ? 2.692 11.939 17.134 1.00 96.88 107 ARG A C 1
ATOM 847 O O . ARG A 1 107 ? 3.080 12.969 16.588 1.00 96.88 107 ARG A O 1
ATOM 854 N N . ASP A 1 108 ? 3.517 10.948 17.466 1.00 93.50 108 ASP A N 1
ATOM 855 C CA . ASP A 1 108 ? 4.977 11.040 17.365 1.00 93.50 108 ASP A CA 1
ATOM 856 C C . ASP A 1 108 ? 5.466 11.251 15.925 1.00 93.50 108 ASP A C 1
ATOM 858 O O . ASP A 1 108 ? 6.513 11.865 15.710 1.00 93.50 108 ASP A O 1
ATOM 862 N N . ASN A 1 109 ? 4.738 10.735 14.928 1.00 92.19 109 ASN A N 1
ATOM 863 C CA . ASN A 1 109 ? 5.212 10.716 13.543 1.00 92.19 109 ASN A CA 1
ATOM 864 C C . ASN A 1 109 ? 4.478 11.677 12.603 1.00 92.19 109 ASN A C 1
ATOM 866 O O . ASN A 1 109 ? 5.051 12.086 11.592 1.00 92.19 109 ASN A O 1
ATOM 870 N N . LEU A 1 110 ? 3.221 12.006 12.895 1.00 95.56 110 LEU A N 1
ATOM 871 C CA . LEU A 1 110 ? 2.346 12.799 12.031 1.00 95.56 110 LEU A CA 1
ATOM 872 C C . LEU A 1 110 ? 1.735 14.016 12.737 1.00 95.56 110 LEU A C 1
ATOM 874 O O . LEU A 1 110 ? 1.170 14.867 12.055 1.00 95.56 110 LEU A O 1
ATOM 878 N N . GLY A 1 111 ? 1.903 14.142 14.057 1.00 97.06 111 GLY A N 1
ATOM 879 C CA . GLY A 1 111 ? 1.400 15.261 14.851 1.00 97.06 111 GLY A CA 1
ATOM 880 C C . GLY A 1 111 ? 0.080 14.967 15.562 1.00 97.06 111 GLY A C 1
ATOM 881 O O . GLY A 1 111 ? -0.606 13.981 15.280 1.00 97.06 111 GLY A O 1
ATOM 882 N N . ASP A 1 112 ? -0.262 15.848 16.502 1.00 97.94 112 ASP A N 1
ATOM 883 C CA . ASP A 1 112 ? -1.408 15.670 17.398 1.00 97.94 112 ASP A CA 1
ATOM 884 C C . ASP A 1 112 ? -2.743 15.583 16.663 1.00 97.94 112 ASP A C 1
ATOM 886 O O . ASP A 1 112 ? -3.547 14.724 17.002 1.00 97.94 112 ASP A O 1
ATOM 890 N N . GLU A 1 113 ? -2.936 16.362 15.596 1.00 98.00 113 GLU A N 1
ATOM 891 C CA . GLU A 1 113 ? -4.179 16.364 14.811 1.00 98.00 113 GLU A CA 1
ATOM 892 C C . GLU A 1 113 ? -4.540 14.968 14.270 1.00 98.00 113 GLU A C 1
ATOM 894 O O . GLU A 1 113 ? -5.705 14.570 14.275 1.00 98.00 113 GLU A O 1
ATOM 899 N N . VAL A 1 114 ? -3.545 14.183 13.837 1.00 98.06 114 VAL A N 1
ATOM 900 C CA . VAL A 1 114 ? -3.771 12.822 13.318 1.00 98.06 114 VAL A CA 1
ATOM 901 C C . VAL A 1 114 ? -4.063 11.839 14.456 1.00 98.06 114 VAL A C 1
ATOM 903 O O . VAL A 1 114 ? -4.884 10.933 14.298 1.00 98.06 114 VAL A O 1
ATOM 906 N N . GLY A 1 115 ? -3.421 12.027 15.613 1.00 97.94 115 GLY A N 1
ATOM 907 C CA . GLY A 1 115 ? -3.726 11.276 16.832 1.00 97.94 115 GLY A CA 1
ATOM 908 C C . GLY A 1 115 ? -5.143 11.548 17.340 1.00 97.94 115 GLY A C 1
ATOM 909 O O . GLY A 1 115 ? -5.886 10.607 17.612 1.00 97.94 115 GLY A O 1
ATOM 910 N N . ASP A 1 116 ? -5.546 12.818 17.383 1.00 98.12 116 ASP A N 1
ATOM 911 C CA . ASP A 1 116 ? -6.892 13.256 17.765 1.00 98.12 116 ASP A CA 1
ATOM 912 C C . ASP A 1 116 ? -7.945 12.705 16.799 1.00 98.12 116 ASP A C 1
ATOM 914 O O . ASP A 1 116 ? -8.995 12.222 17.225 1.00 98.12 116 ASP A O 1
ATOM 918 N N . ARG A 1 117 ? -7.650 12.684 15.491 1.00 97.88 117 ARG A N 1
ATOM 919 C CA . ARG A 1 117 ? -8.554 12.082 14.505 1.00 97.88 117 ARG A CA 1
ATOM 920 C C . ARG A 1 117 ? -8.747 10.585 14.740 1.00 97.88 117 ARG A C 1
ATOM 922 O O . ARG A 1 117 ? -9.878 10.102 14.700 1.00 97.88 117 ARG A O 1
ATOM 929 N N . PHE A 1 118 ? -7.670 9.851 15.022 1.00 98.25 118 PHE A N 1
ATOM 930 C CA . PHE A 1 118 ? -7.767 8.440 15.398 1.00 98.25 118 PHE A CA 1
ATOM 931 C C . PHE A 1 118 ? -8.581 8.239 16.683 1.00 98.25 118 PHE A C 1
ATOM 933 O O . PHE A 1 118 ? -9.413 7.331 16.743 1.00 98.25 118 PHE A O 1
ATOM 940 N N . PHE A 1 119 ? -8.362 9.089 17.690 1.00 97.81 119 PHE A N 1
ATOM 941 C CA . PHE A 1 119 ? -9.117 9.067 18.939 1.00 97.81 119 PHE A CA 1
ATOM 942 C C . PHE A 1 119 ? -10.616 9.260 18.677 1.00 97.81 119 PHE A C 1
ATOM 944 O O . PHE A 1 119 ? -11.415 8.443 19.130 1.00 97.81 119 PHE A O 1
ATOM 951 N N . SER A 1 120 ? -10.992 10.266 17.884 1.00 98.12 120 SER A N 1
ATOM 952 C CA . SER A 1 120 ? -12.385 10.540 17.511 1.00 98.12 120 SER A CA 1
ATOM 953 C C . SER A 1 120 ? -13.031 9.341 16.803 1.00 98.12 120 SER A C 1
ATOM 955 O O . SER A 1 120 ? -14.051 8.823 17.263 1.00 98.12 120 SER A O 1
ATOM 957 N N . LEU A 1 121 ? -12.371 8.785 15.777 1.00 97.88 121 LEU A N 1
ATOM 958 C CA . LEU A 1 121 ? -12.830 7.573 15.081 1.00 97.88 121 LEU A CA 1
ATOM 959 C C . LEU A 1 121 ? -13.072 6.398 16.045 1.00 97.88 121 LEU A C 1
ATOM 961 O O . LEU A 1 121 ? -14.012 5.626 15.870 1.00 97.88 121 LEU A O 1
ATOM 965 N N . HIS A 1 122 ? -12.196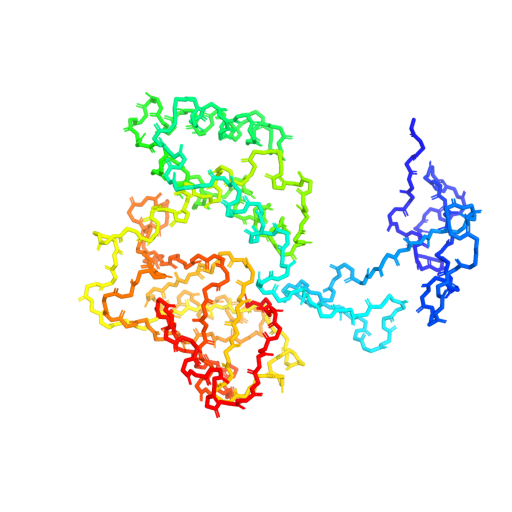 6.204 17.033 1.00 97.50 122 HIS A N 1
ATOM 966 C CA . HIS A 1 122 ? -12.259 5.044 17.922 1.00 97.50 122 HIS A CA 1
ATOM 967 C C . HIS A 1 122 ? -13.237 5.217 19.091 1.00 97.50 122 HIS A C 1
ATOM 969 O O . HIS A 1 122 ? -14.013 4.307 19.383 1.00 97.50 122 HIS A O 1
ATOM 975 N N . TYR A 1 123 ? -13.188 6.358 19.777 1.00 96.69 123 TYR A N 1
ATOM 976 C CA . TYR A 1 123 ? -13.898 6.581 21.036 1.00 96.69 123 TYR A CA 1
ATOM 977 C C . TYR A 1 123 ? -15.219 7.331 20.860 1.00 96.69 123 TYR A C 1
ATOM 979 O O . TYR A 1 123 ? -16.149 7.078 21.623 1.00 96.69 123 TYR A O 1
ATOM 987 N N . GLU A 1 124 ? -15.323 8.216 19.869 1.00 97.12 124 GLU A N 1
ATOM 988 C CA . GLU A 1 124 ? -16.521 9.037 19.647 1.00 97.12 124 GLU A CA 1
ATOM 989 C C . GLU A 1 124 ? -17.439 8.403 18.598 1.00 97.12 124 GLU A C 1
ATOM 991 O O . GLU A 1 124 ? -18.637 8.256 18.832 1.00 97.12 124 GLU A O 1
ATOM 996 N N . GLU A 1 125 ? -16.879 7.952 17.472 1.00 97.56 125 GLU A N 1
ATOM 997 C CA . GLU A 1 125 ? -17.636 7.276 16.404 1.00 97.56 125 GLU A CA 1
ATOM 998 C C . GLU A 1 125 ? -17.865 5.779 16.688 1.00 97.56 125 GLU A C 1
ATOM 1000 O O . GLU A 1 125 ? -18.628 5.109 15.990 1.00 97.56 125 GLU A O 1
ATOM 1005 N N . GLY A 1 126 ? -17.217 5.234 17.723 1.00 97.38 126 GLY A N 1
ATOM 1006 C CA . GLY A 1 126 ? -17.414 3.855 18.177 1.00 97.38 126 GLY A CA 1
ATOM 1007 C C . GLY A 1 126 ? -16.853 2.782 17.238 1.00 97.38 126 GLY A C 1
ATOM 1008 O O . GLY A 1 126 ? -17.233 1.612 17.351 1.00 97.38 126 GLY A O 1
ATOM 1009 N N . LEU A 1 127 ? -15.952 3.137 16.315 1.00 97.75 127 LEU A N 1
ATOM 1010 C CA . LEU A 1 127 ? -15.283 2.153 15.469 1.00 97.75 127 LEU A CA 1
ATOM 1011 C C . LEU A 1 127 ? -14.329 1.290 16.300 1.00 97.75 127 LEU A C 1
ATOM 1013 O O . LEU A 1 127 ? -13.668 1.746 17.234 1.00 97.75 127 LEU A O 1
ATOM 1017 N N . THR A 1 128 ? -14.184 0.017 15.931 1.00 97.00 128 THR A N 1
ATOM 1018 C CA . THR A 1 128 ? -13.122 -0.817 16.514 1.00 97.00 128 THR A CA 1
ATOM 1019 C C . THR A 1 128 ? -11.745 -0.258 16.150 1.00 97.00 128 THR A C 1
ATOM 1021 O O . THR A 1 128 ? -11.578 0.329 15.086 1.00 97.00 128 THR A O 1
ATOM 1024 N N . THR A 1 129 ? -10.711 -0.537 16.953 1.00 97.00 129 THR A N 1
ATOM 1025 C CA . THR A 1 129 ? -9.327 -0.097 16.670 1.00 97.00 129 THR A CA 1
ATOM 1026 C C . THR A 1 129 ? -8.880 -0.430 15.240 1.00 97.00 129 THR A C 1
ATOM 1028 O O . THR A 1 129 ? -8.189 0.356 14.600 1.00 97.00 129 THR A O 1
ATOM 1031 N N . ALA A 1 130 ? -9.286 -1.592 14.718 1.00 96.94 130 ALA A N 1
ATOM 1032 C CA . ALA A 1 130 ? -8.954 -2.006 13.359 1.00 96.94 130 ALA A CA 1
ATOM 1033 C C . ALA A 1 130 ? -9.698 -1.197 12.285 1.00 96.94 130 ALA A C 1
ATOM 1035 O O . ALA A 1 130 ? -9.093 -0.827 11.283 1.00 96.94 130 ALA A O 1
ATOM 1036 N N . GLN A 1 131 ? -10.979 -0.895 12.507 1.00 97.56 131 GLN A N 1
ATOM 1037 C CA . GLN A 1 131 ? -11.756 -0.031 11.619 1.00 97.56 131 GLN A CA 1
ATOM 1038 C C . GLN A 1 131 ? -11.227 1.406 11.639 1.00 97.56 131 GLN A C 1
ATOM 1040 O O . GLN A 1 131 ? -11.055 1.974 10.570 1.00 97.56 131 GLN A O 1
ATOM 1045 N N . SER A 1 132 ? -10.876 1.957 12.807 1.00 98.19 132 SER A N 1
ATOM 1046 C CA . SER A 1 132 ? -10.270 3.293 12.920 1.00 98.19 132 SER A CA 1
ATOM 1047 C C . SER A 1 132 ? -8.933 3.379 12.174 1.00 98.19 132 SER A C 1
ATOM 1049 O O . SER A 1 132 ? -8.685 4.349 11.468 1.00 98.19 132 SER A O 1
ATOM 1051 N N . VAL A 1 133 ? -8.088 2.342 12.263 1.00 97.75 133 VAL A N 1
ATOM 1052 C CA . VAL A 1 133 ? -6.829 2.238 11.498 1.00 97.75 133 VAL A CA 1
ATOM 1053 C C . VAL A 1 133 ? -7.075 2.245 9.982 1.00 97.75 133 VAL A C 1
ATOM 1055 O O . VAL A 1 133 ? -6.350 2.917 9.251 1.00 97.75 133 VAL A O 1
ATOM 1058 N N . ILE A 1 134 ? -8.087 1.514 9.500 1.00 97.69 134 ILE A N 1
ATOM 1059 C CA . ILE A 1 134 ? -8.449 1.471 8.072 1.00 97.69 134 ILE A CA 1
ATOM 1060 C C . ILE A 1 134 ? -9.045 2.806 7.616 1.00 97.69 134 ILE A C 1
ATOM 1062 O O . ILE A 1 134 ? -8.666 3.305 6.560 1.00 97.69 134 ILE A O 1
ATOM 1066 N N . ALA A 1 135 ? -9.958 3.387 8.394 1.00 97.88 135 ALA A N 1
ATOM 1067 C CA . ALA A 1 135 ? -10.582 4.664 8.071 1.00 97.88 135 ALA A CA 1
ATOM 1068 C C . ALA A 1 135 ? -9.514 5.755 7.936 1.00 97.88 135 ALA A C 1
ATOM 1070 O O . ALA A 1 135 ? -9.410 6.397 6.894 1.00 97.88 135 ALA A O 1
ATOM 1071 N N . LEU A 1 136 ? -8.614 5.849 8.919 1.00 97.75 136 LEU A N 1
ATOM 1072 C CA . LEU A 1 136 ? -7.507 6.801 8.903 1.00 97.75 136 LEU A CA 1
ATOM 1073 C C . LEU A 1 136 ? -6.515 6.551 7.753 1.00 97.75 136 LEU A C 1
ATOM 1075 O O . LEU A 1 136 ? -5.943 7.491 7.209 1.00 97.75 136 LEU A O 1
ATOM 1079 N N . TRP A 1 137 ? -6.309 5.291 7.353 1.00 97.25 137 TRP A N 1
ATOM 1080 C CA . TRP A 1 137 ? -5.528 4.956 6.158 1.00 97.25 137 TRP A CA 1
ATOM 1081 C C . TRP A 1 137 ? -6.145 5.530 4.873 1.00 97.25 137 TRP A C 1
ATOM 1083 O O . TRP A 1 137 ? -5.406 5.952 3.983 1.00 97.25 137 TRP A O 1
ATOM 1093 N N . CYS A 1 138 ? -7.477 5.530 4.777 1.00 96.56 138 CYS A N 1
ATOM 1094 C CA . CYS A 1 138 ? -8.228 6.011 3.615 1.00 96.56 138 CYS A CA 1
ATOM 1095 C C . CYS A 1 138 ? -8.409 7.544 3.600 1.00 96.56 138 CYS A C 1
ATOM 1097 O O . CYS A 1 138 ? -8.821 8.114 2.585 1.00 96.56 138 CYS A O 1
ATOM 1099 N N . GLU A 1 139 ? -8.119 8.222 4.710 1.00 95.94 139 GLU A N 1
ATOM 1100 C CA . GLU A 1 139 ? -8.153 9.680 4.814 1.00 95.94 139 GLU A CA 1
ATOM 1101 C C . GLU A 1 139 ? -6.885 10.329 4.221 1.00 95.94 139 GLU A C 1
ATOM 1103 O O . GLU A 1 139 ? -5.781 9.779 4.271 1.00 95.94 139 GLU A O 1
ATOM 1108 N N . ASP A 1 140 ? -7.010 11.550 3.687 1.00 94.06 140 ASP A N 1
ATOM 1109 C CA . ASP A 1 140 ? -5.874 12.324 3.148 1.00 94.06 140 ASP A CA 1
ATOM 1110 C C . ASP A 1 140 ? -5.113 13.075 4.258 1.00 94.06 140 ASP A C 1
ATOM 1112 O O . ASP A 1 140 ? -4.838 14.269 4.173 1.00 94.06 140 ASP A O 1
ATOM 1116 N N . VAL A 1 141 ? -4.781 12.356 5.334 1.00 95.06 141 VAL A N 1
ATOM 1117 C CA . VAL A 1 141 ? -4.045 12.865 6.512 1.00 95.06 141 VAL A CA 1
ATOM 1118 C C . VAL A 1 141 ? -2.582 12.403 6.526 1.00 95.06 141 VAL A C 1
ATOM 1120 O O . VAL A 1 141 ? -1.889 12.445 7.538 1.00 95.06 141 VAL A O 1
ATOM 1123 N N . GLY A 1 142 ? -2.083 11.911 5.388 1.00 95.38 142 GLY A N 1
ATOM 1124 C CA . GLY A 1 142 ? -0.680 11.527 5.203 1.00 95.38 142 GLY A CA 1
ATOM 1125 C C . GLY A 1 142 ? -0.287 10.135 5.716 1.00 95.38 142 GLY A C 1
ATOM 1126 O O . GLY A 1 142 ? 0.796 9.665 5.359 1.00 95.38 142 GLY A O 1
ATOM 1127 N N . VAL A 1 143 ? -1.155 9.433 6.456 1.00 96.44 143 VAL A N 1
ATOM 1128 C CA . VAL A 1 143 ? -0.898 8.076 6.987 1.00 96.44 143 VAL A CA 1
ATOM 1129 C C . VAL A 1 143 ? -0.502 7.096 5.885 1.00 96.44 143 VAL A C 1
ATOM 1131 O O . VAL A 1 143 ? 0.554 6.469 5.979 1.00 96.44 143 VAL A O 1
ATOM 1134 N N . PHE A 1 144 ? -1.288 7.025 4.803 1.00 95.50 144 PHE A N 1
ATOM 1135 C CA . PHE A 1 144 ? -0.998 6.190 3.631 1.00 95.50 144 PHE A CA 1
ATOM 1136 C C . PHE A 1 144 ? 0.435 6.381 3.111 1.00 95.50 144 PHE A C 1
ATOM 1138 O O . PHE A 1 144 ? 1.149 5.416 2.820 1.00 95.50 144 PHE A O 1
ATOM 1145 N N . ARG A 1 145 ? 0.856 7.644 2.969 1.00 94.56 145 ARG A N 1
ATOM 1146 C CA . ARG A 1 145 ? 2.145 8.001 2.372 1.00 94.56 145 ARG A CA 1
ATOM 1147 C C . ARG A 1 145 ? 3.283 7.636 3.314 1.00 94.56 145 ARG A C 1
ATOM 1149 O O . ARG A 1 145 ? 4.187 6.913 2.910 1.00 94.56 145 ARG A O 1
ATOM 1156 N N . THR A 1 146 ? 3.198 8.089 4.560 1.00 94.50 146 THR A N 1
ATOM 1157 C CA . THR A 1 146 ? 4.236 7.874 5.571 1.00 94.50 146 THR A CA 1
ATOM 1158 C C . THR A 1 146 ? 4.448 6.392 5.846 1.00 94.50 146 THR A C 1
ATOM 1160 O O . THR A 1 146 ? 5.586 5.930 5.853 1.00 94.50 146 THR A O 1
ATOM 1163 N N . LEU A 1 147 ? 3.371 5.617 5.990 1.00 95.06 147 LEU A N 1
ATOM 1164 C CA . LEU A 1 147 ? 3.490 4.189 6.253 1.00 95.06 147 LEU A CA 1
ATOM 1165 C C . LEU A 1 147 ? 4.125 3.440 5.077 1.00 95.06 147 LEU A C 1
ATOM 1167 O O . LEU A 1 147 ? 5.025 2.626 5.277 1.00 95.06 147 LEU A O 1
ATOM 1171 N N . ASN A 1 148 ? 3.695 3.724 3.845 1.00 95.12 148 ASN A N 1
ATOM 1172 C CA . ASN A 1 148 ? 4.296 3.097 2.672 1.00 95.12 148 ASN A CA 1
ATOM 1173 C C . ASN A 1 148 ? 5.766 3.488 2.510 1.00 95.12 148 ASN A C 1
ATOM 1175 O O . ASN A 1 148 ? 6.577 2.617 2.207 1.00 95.12 148 ASN A O 1
ATOM 1179 N N . ASP A 1 149 ? 6.127 4.747 2.761 1.00 91.94 149 ASP A N 1
ATOM 1180 C CA . ASP A 1 149 ? 7.520 5.196 2.722 1.00 91.94 149 ASP A CA 1
ATOM 1181 C C . ASP A 1 149 ? 8.379 4.450 3.755 1.00 91.94 149 ASP A C 1
ATOM 1183 O O . ASP A 1 149 ? 9.478 4.004 3.423 1.00 91.94 149 ASP A O 1
ATOM 1187 N N . ILE A 1 150 ? 7.865 4.240 4.972 1.00 92.56 150 ILE A N 1
ATOM 1188 C CA . ILE A 1 150 ? 8.540 3.463 6.023 1.00 92.56 150 ILE A CA 1
ATOM 1189 C C . ILE A 1 150 ? 8.762 2.014 5.585 1.00 92.56 150 ILE A C 1
ATOM 1191 O O . ILE A 1 150 ? 9.866 1.488 5.735 1.00 92.56 150 ILE A O 1
ATOM 1195 N N . ILE A 1 151 ? 7.737 1.363 5.025 1.00 93.75 151 ILE A N 1
ATOM 1196 C CA . ILE A 1 151 ? 7.852 -0.045 4.636 1.00 93.75 151 ILE A CA 1
ATOM 1197 C C . ILE A 1 151 ? 8.769 -0.212 3.416 1.00 93.75 151 ILE A C 1
ATOM 1199 O O . ILE A 1 151 ? 9.583 -1.132 3.389 1.00 93.75 151 ILE A O 1
ATOM 1203 N N . ILE A 1 152 ? 8.687 0.691 2.432 1.00 90.88 152 ILE A N 1
ATOM 1204 C CA . ILE A 1 152 ? 9.574 0.704 1.256 1.00 90.88 152 ILE A CA 1
ATOM 1205 C C . ILE A 1 152 ? 11.030 0.938 1.672 1.00 90.88 152 ILE A C 1
ATOM 1207 O O . ILE A 1 152 ? 11.933 0.323 1.106 1.00 90.88 152 ILE A O 1
ATOM 1211 N N . ALA A 1 153 ? 11.265 1.823 2.645 1.00 90.00 153 ALA A N 1
ATOM 1212 C CA . ALA A 1 153 ? 12.597 2.082 3.180 1.00 90.00 153 ALA A CA 1
ATOM 1213 C C . ALA A 1 153 ? 13.151 0.914 4.011 1.00 90.00 153 ALA A C 1
ATOM 1215 O O . ALA A 1 153 ? 14.357 0.877 4.251 1.00 90.00 153 ALA A O 1
ATOM 1216 N N . ASP A 1 154 ? 12.288 -0.014 4.441 1.00 92.00 154 ASP A N 1
ATOM 1217 C CA . ASP A 1 154 ? 12.615 -1.147 5.309 1.00 92.00 154 ASP A CA 1
ATOM 1218 C C . ASP A 1 154 ? 13.393 -0.716 6.573 1.00 92.00 154 ASP A C 1
ATOM 1220 O O . ASP A 1 154 ? 14.339 -1.372 7.015 1.00 92.00 154 ASP A O 1
ATOM 1224 N N . ASP A 1 155 ? 13.014 0.431 7.154 1.00 87.62 155 ASP A N 1
ATOM 1225 C CA . ASP A 1 155 ? 13.717 1.033 8.291 1.00 87.62 155 ASP A CA 1
ATOM 1226 C C . ASP A 1 155 ? 13.326 0.354 9.614 1.00 87.62 155 ASP A C 1
ATOM 1228 O O . ASP A 1 155 ? 12.260 0.591 10.190 1.00 87.62 155 ASP A O 1
ATOM 1232 N N . ALA A 1 156 ? 14.246 -0.458 10.140 1.00 90.94 156 ALA A N 1
ATOM 1233 C CA . ALA A 1 156 ? 14.095 -1.169 11.407 1.00 90.94 156 ALA A CA 1
ATOM 1234 C C . ALA A 1 156 ? 13.703 -0.272 12.590 1.00 90.94 156 ALA A C 1
ATOM 1236 O O . ALA A 1 156 ? 12.960 -0.713 13.467 1.00 90.94 156 ALA A O 1
ATOM 1237 N N . ARG A 1 157 ? 14.211 0.967 12.638 1.00 90.38 157 ARG A N 1
ATOM 1238 C CA . ARG A 1 157 ? 13.954 1.888 13.752 1.00 90.38 157 ARG A CA 1
ATOM 1239 C C . ARG A 1 157 ? 12.518 2.376 13.714 1.00 90.38 157 ARG A C 1
ATOM 1241 O O . ARG A 1 157 ? 11.859 2.395 14.744 1.00 90.38 157 ARG A O 1
ATOM 1248 N N . GLN A 1 158 ? 12.018 2.698 12.525 1.00 89.94 158 GLN A N 1
ATOM 1249 C CA . GLN A 1 158 ? 10.642 3.153 12.343 1.00 89.94 158 GLN A CA 1
ATOM 1250 C C . GLN A 1 158 ? 9.636 2.077 12.761 1.00 89.94 158 GLN A C 1
ATOM 1252 O O . GLN A 1 158 ? 8.658 2.379 13.439 1.00 89.94 158 GLN A O 1
ATOM 1257 N N . PHE A 1 159 ? 9.912 0.802 12.465 1.00 91.38 159 PHE A N 1
ATOM 1258 C CA . PHE A 1 159 ? 9.062 -0.297 12.934 1.00 91.38 159 PHE A CA 1
ATOM 1259 C C . PHE A 1 159 ? 9.013 -0.418 14.467 1.00 91.38 159 PHE A C 1
ATOM 1261 O O . PHE A 1 159 ? 7.987 -0.836 15.003 1.00 91.38 159 PHE A O 1
ATOM 1268 N N . GLN A 1 160 ? 10.086 -0.039 15.172 1.00 87.00 160 GLN A N 1
ATOM 1269 C CA . GLN A 1 160 ? 10.151 -0.0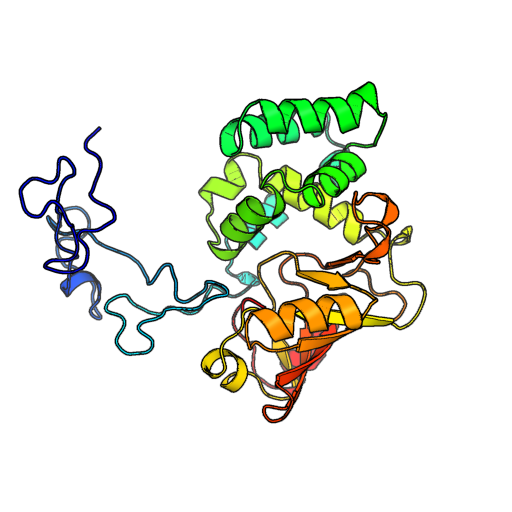48 16.640 1.00 87.00 160 GLN A CA 1
ATOM 1270 C C . GLN A 1 160 ? 9.403 1.131 17.286 1.00 87.00 160 GLN A C 1
ATOM 1272 O O . GLN A 1 160 ? 8.989 1.013 18.435 1.00 87.00 160 GLN A O 1
ATOM 1277 N N . LEU A 1 161 ? 9.163 2.225 16.555 1.00 85.62 161 LEU A N 1
ATOM 1278 C CA . LEU A 1 161 ? 8.435 3.417 17.023 1.00 85.62 161 LEU A CA 1
ATOM 1279 C C . LEU A 1 161 ? 6.901 3.269 16.928 1.00 85.62 161 LEU A C 1
ATOM 1281 O O . LEU A 1 161 ? 6.188 4.218 16.629 1.00 85.62 161 LEU A O 1
ATOM 1285 N N . GLY A 1 162 ? 6.374 2.059 17.127 1.00 85.31 162 GLY A N 1
ATOM 1286 C CA . GLY A 1 162 ? 4.929 1.799 17.171 1.00 85.31 162 GLY A CA 1
ATOM 1287 C C . GLY A 1 162 ? 4.237 1.604 15.814 1.00 85.31 162 GLY A C 1
ATOM 1288 O O . GLY A 1 162 ? 3.162 1.003 15.773 1.00 85.31 162 GLY A O 1
ATOM 1289 N N . TRP A 1 163 ? 4.865 1.965 14.687 1.00 94.31 163 TRP A N 1
ATOM 1290 C CA . TRP A 1 163 ? 4.289 1.732 13.352 1.00 94.31 163 TRP A CA 1
ATOM 1291 C C . TRP A 1 163 ? 3.983 0.264 13.065 1.00 94.31 163 TRP A C 1
ATOM 1293 O O . TRP A 1 163 ? 3.009 -0.041 12.379 1.00 94.31 163 TRP A O 1
ATOM 1303 N N . MET A 1 164 ? 4.767 -0.669 13.612 1.00 95.69 164 MET A N 1
ATOM 1304 C CA . MET A 1 164 ? 4.482 -2.088 13.416 1.00 95.69 164 MET A CA 1
ATOM 1305 C C . MET A 1 164 ? 3.144 -2.509 14.046 1.00 95.69 164 MET A C 1
ATOM 1307 O O . MET A 1 164 ? 2.470 -3.378 13.495 1.00 95.69 164 MET A O 1
ATOM 1311 N N . THR A 1 165 ? 2.704 -1.858 15.132 1.00 95.50 165 THR A N 1
ATOM 1312 C CA . THR A 1 165 ? 1.381 -2.103 15.730 1.00 95.50 165 THR A CA 1
ATOM 1313 C C . THR A 1 165 ? 0.288 -1.695 14.750 1.00 95.50 165 THR A C 1
ATOM 1315 O O . THR A 1 165 ? -0.595 -2.501 14.460 1.00 95.50 165 THR A O 1
ATOM 1318 N N . PHE A 1 166 ? 0.402 -0.505 14.151 1.00 96.62 166 PHE A N 1
ATOM 1319 C CA . PHE A 1 166 ? -0.511 -0.034 13.106 1.00 96.62 166 PHE A CA 1
ATOM 1320 C C . PHE A 1 166 ? -0.568 -1.014 11.920 1.00 96.62 166 PHE A C 1
ATOM 1322 O O . PHE A 1 166 ? -1.638 -1.511 11.568 1.00 96.62 166 PHE A O 1
ATOM 1329 N N . ILE A 1 167 ? 0.594 -1.363 11.351 1.00 96.69 167 ILE A N 1
ATOM 1330 C CA . ILE A 1 167 ? 0.733 -2.283 10.206 1.00 96.69 167 ILE A CA 1
ATOM 1331 C C . ILE A 1 167 ? 0.084 -3.631 10.495 1.00 96.69 167 ILE A C 1
ATOM 1333 O O . ILE A 1 167 ? -0.619 -4.185 9.647 1.00 96.69 167 ILE A O 1
ATOM 1337 N N . ARG A 1 168 ? 0.342 -4.192 11.678 1.00 96.19 168 ARG A N 1
ATOM 1338 C CA . ARG A 1 168 ? -0.177 -5.500 12.061 1.00 96.19 168 ARG A CA 1
ATOM 1339 C C . ARG A 1 168 ? -1.685 -5.479 12.260 1.00 96.19 168 ARG A C 1
ATOM 1341 O O . ARG A 1 168 ? -2.329 -6.440 11.853 1.00 96.19 168 ARG A O 1
ATOM 1348 N N . ILE A 1 169 ? -2.242 -4.430 12.865 1.00 96.88 169 ILE A N 1
ATOM 1349 C CA . ILE A 1 169 ? -3.695 -4.278 13.022 1.00 96.88 169 ILE A CA 1
ATOM 1350 C C . ILE A 1 169 ? -4.358 -4.172 11.645 1.00 96.88 169 ILE A C 1
ATOM 1352 O O . ILE A 1 169 ? -5.293 -4.921 11.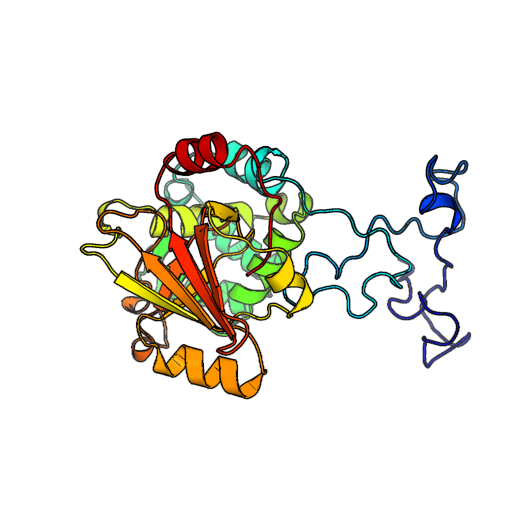362 1.00 96.88 169 ILE A O 1
ATOM 1356 N N . LEU A 1 170 ? -3.811 -3.323 10.771 1.00 97.44 170 LEU A N 1
ATOM 1357 C CA . LEU A 1 170 ? -4.261 -3.149 9.392 1.00 97.44 170 LEU A CA 1
ATOM 1358 C C . LEU A 1 170 ? -4.212 -4.478 8.617 1.00 97.44 170 LEU A C 1
ATOM 1360 O O . LEU A 1 170 ? -5.218 -4.944 8.092 1.00 97.44 170 LEU A O 1
ATOM 1364 N N . THR A 1 171 ? -3.067 -5.161 8.623 1.00 97.06 171 THR A N 1
ATOM 1365 C CA . THR A 1 171 ? -2.895 -6.450 7.931 1.00 97.06 171 THR A CA 1
ATOM 1366 C C . THR A 1 171 ? -3.802 -7.536 8.510 1.00 97.06 171 THR A C 1
ATOM 1368 O O . THR A 1 171 ? -4.380 -8.328 7.765 1.00 97.06 171 THR A O 1
ATOM 1371 N N . ALA A 1 172 ? -3.966 -7.578 9.835 1.00 96.12 172 ALA A N 1
ATOM 1372 C CA . ALA A 1 172 ? -4.853 -8.531 10.487 1.00 96.12 172 ALA A CA 1
ATOM 1373 C C . ALA A 1 172 ? -6.317 -8.300 10.109 1.00 96.12 172 ALA A C 1
ATOM 1375 O O . ALA A 1 172 ? -7.043 -9.281 10.028 1.00 96.12 172 ALA A O 1
ATOM 1376 N N . PHE A 1 173 ? -6.742 -7.053 9.869 1.00 96.56 173 PHE A N 1
ATOM 1377 C CA . PHE A 1 173 ? -8.074 -6.731 9.351 1.00 96.56 173 PHE A CA 1
ATOM 1378 C C . PHE A 1 173 ? -8.251 -7.213 7.909 1.00 96.56 173 PHE A C 1
ATOM 1380 O O . PHE A 1 173 ? -9.242 -7.873 7.609 1.00 96.56 173 PHE A O 1
ATOM 1387 N N . LEU A 1 174 ? -7.288 -6.922 7.030 1.00 96.69 174 LEU A N 1
ATOM 1388 C CA . LEU A 1 174 ? -7.367 -7.279 5.607 1.00 96.69 174 LEU A CA 1
ATOM 1389 C C . LEU A 1 174 ? -7.348 -8.794 5.370 1.00 96.69 174 LEU A C 1
ATOM 1391 O O . LEU A 1 174 ? -7.936 -9.276 4.413 1.00 96.69 174 LEU A O 1
ATOM 1395 N N . THR A 1 175 ? -6.687 -9.546 6.250 1.00 95.69 175 THR A N 1
ATOM 1396 C CA . THR A 1 175 ? -6.483 -10.995 6.087 1.00 95.69 175 THR A CA 1
ATOM 1397 C C . THR A 1 175 ? -7.507 -11.856 6.829 1.00 95.69 175 THR A C 1
ATOM 1399 O O . THR A 1 175 ? -7.325 -13.076 6.947 1.00 95.69 175 THR A O 1
ATOM 1402 N N . ARG A 1 176 ? -8.588 -11.268 7.360 1.00 95.00 176 ARG A N 1
ATOM 1403 C CA . ARG A 1 176 ? -9.645 -12.035 8.037 1.00 95.00 176 ARG A CA 1
ATOM 1404 C C . ARG A 1 176 ? -10.436 -12.877 7.041 1.00 95.00 176 ARG A C 1
ATOM 1406 O O . ARG A 1 176 ? -10.638 -12.489 5.897 1.00 95.00 176 ARG A O 1
ATOM 1413 N N . GLN A 1 177 ? -10.907 -14.033 7.503 1.00 95.19 177 GLN A N 1
ATOM 1414 C CA . GLN A 1 177 ? -11.677 -14.953 6.666 1.00 95.19 177 GLN A CA 1
ATOM 1415 C C . GLN A 1 177 ? -13.009 -14.347 6.205 1.00 95.19 177 GLN A C 1
ATOM 1417 O O . GLN A 1 177 ? -13.435 -14.606 5.092 1.00 95.19 177 GLN A O 1
ATOM 1422 N N . ASP A 1 178 ? -13.654 -13.534 7.038 1.00 96.44 178 ASP A N 1
ATOM 1423 C CA . ASP A 1 178 ? -14.915 -12.858 6.722 1.00 96.44 178 ASP A CA 1
ATOM 1424 C C . ASP A 1 178 ? -14.747 -11.651 5.787 1.00 96.44 178 ASP A C 1
ATOM 1426 O O . ASP A 1 178 ? -15.738 -11.096 5.327 1.00 96.44 178 ASP A O 1
ATOM 1430 N N . HIS A 1 179 ? -13.508 -11.256 5.485 1.00 95.81 179 HIS A N 1
ATOM 1431 C CA . HIS A 1 179 ? -13.193 -10.161 4.565 1.00 95.81 179 HIS A CA 1
ATOM 1432 C C . HIS A 1 179 ? -12.588 -10.643 3.238 1.00 95.81 179 HIS A C 1
ATOM 1434 O O . HIS A 1 179 ? -12.292 -9.819 2.371 1.00 95.81 179 HIS A O 1
ATOM 1440 N N . CYS A 1 180 ? -12.381 -11.956 3.072 1.00 95.44 180 CYS A N 1
ATOM 1441 C CA . CYS A 1 180 ? -11.826 -12.506 1.839 1.00 95.44 180 CYS A CA 1
ATOM 1442 C C . CYS A 1 180 ? -12.766 -12.266 0.652 1.00 95.44 180 CYS A C 1
ATOM 1444 O O . CYS A 1 180 ? -13.976 -12.097 0.820 1.00 95.44 180 CYS A O 1
ATOM 1446 N N . MET A 1 181 ? -12.227 -12.310 -0.564 1.00 96.00 181 MET A N 1
ATOM 1447 C CA . MET A 1 181 ? -13.046 -12.136 -1.765 1.00 96.00 181 MET A CA 1
ATOM 1448 C C . MET A 1 181 ? -14.071 -13.257 -1.925 1.00 96.00 181 MET A C 1
ATOM 1450 O O . MET A 1 181 ? -13.721 -14.428 -1.976 1.00 96.00 181 MET A O 1
ATOM 1454 N N . ASP A 1 182 ? -15.345 -12.895 -2.044 1.00 96.12 182 ASP A N 1
ATOM 1455 C CA . ASP A 1 182 ? -16.467 -13.824 -2.226 1.00 96.12 182 ASP A CA 1
ATOM 1456 C C . ASP A 1 182 ? -16.453 -14.507 -3.602 1.00 96.12 182 ASP A C 1
ATOM 1458 O O . ASP A 1 182 ? -16.993 -15.598 -3.778 1.00 96.12 182 ASP A O 1
ATOM 1462 N N . ARG A 1 183 ? -15.831 -13.863 -4.591 1.00 97.31 183 ARG A N 1
ATOM 1463 C CA . ARG A 1 183 ? -15.748 -14.319 -5.980 1.00 97.31 183 ARG A CA 1
ATOM 1464 C C . ARG A 1 183 ? -14.480 -13.818 -6.654 1.00 97.31 183 ARG A C 1
ATOM 1466 O O . ARG A 1 183 ? -13.843 -12.885 -6.171 1.00 97.31 183 ARG A O 1
ATOM 1473 N N . ASP A 1 184 ? -14.167 -14.390 -7.811 1.00 98.06 184 ASP A N 1
ATOM 1474 C CA . ASP A 1 184 ? -13.085 -13.906 -8.664 1.00 98.06 184 ASP A CA 1
ATOM 1475 C C . ASP A 1 184 ? -13.336 -12.451 -9.073 1.00 98.06 184 ASP A C 1
ATOM 1477 O O . ASP A 1 184 ? -14.429 -12.076 -9.520 1.00 98.06 184 ASP A O 1
ATOM 1481 N N . ARG A 1 185 ? -12.304 -11.617 -8.942 1.00 97.81 185 ARG A N 1
ATOM 1482 C CA . ARG A 1 185 ? -12.351 -10.191 -9.263 1.00 97.81 185 ARG A CA 1
ATOM 1483 C C . ARG A 1 185 ? -11.182 -9.768 -10.129 1.00 97.81 185 ARG A C 1
ATOM 1485 O O . ARG A 1 185 ? -10.081 -10.303 -10.061 1.00 97.81 185 ARG A O 1
ATOM 1492 N N . VAL A 1 186 ? -11.424 -8.729 -10.919 1.00 98.44 186 VAL A N 1
ATOM 1493 C CA . VAL A 1 186 ? -10.368 -7.964 -11.578 1.00 98.44 186 VAL A CA 1
ATOM 1494 C C . VAL A 1 186 ? -10.359 -6.575 -10.972 1.00 98.44 186 VAL A C 1
ATOM 1496 O O . VAL A 1 186 ? -11.364 -5.869 -11.037 1.00 98.44 186 VAL A O 1
ATOM 1499 N N . VAL A 1 187 ? -9.215 -6.189 -10.425 1.00 98.25 187 VAL A N 1
ATOM 1500 C CA . VAL A 1 187 ? -8.988 -4.870 -9.836 1.00 98.25 187 VAL A CA 1
ATOM 1501 C C . VAL A 1 187 ? -7.923 -4.122 -10.624 1.00 98.25 187 VAL A C 1
ATOM 1503 O O . VAL A 1 187 ? -7.117 -4.711 -11.355 1.00 98.25 187 VAL A O 1
ATOM 1506 N N . TRP A 1 188 ? -7.947 -2.802 -10.513 1.00 98.25 188 TRP A N 1
ATOM 1507 C CA . TRP A 1 188 ? -7.161 -1.904 -11.341 1.00 98.25 188 TRP A CA 1
ATOM 1508 C C . TRP A 1 188 ? -6.362 -0.939 -10.481 1.00 98.25 188 TRP A C 1
ATOM 1510 O O . TRP A 1 188 ? -6.860 -0.403 -9.492 1.00 98.25 188 TRP A O 1
ATOM 1520 N N . ARG A 1 189 ? -5.123 -0.674 -10.891 1.00 96.81 189 ARG A N 1
ATOM 1521 C CA . ARG A 1 189 ? -4.254 0.317 -10.251 1.00 96.81 189 ARG A CA 1
ATOM 1522 C C . ARG A 1 189 ? -3.444 1.060 -11.298 1.00 96.81 189 ARG A C 1
ATOM 1524 O O . ARG A 1 189 ? -2.877 0.447 -12.197 1.00 96.81 189 ARG A O 1
ATOM 1531 N N . ALA A 1 190 ? -3.361 2.379 -11.172 1.00 96.19 190 ALA A N 1
ATOM 1532 C CA . ALA A 1 190 ? -2.346 3.144 -11.883 1.00 96.19 190 ALA A CA 1
ATOM 1533 C C . ALA A 1 190 ? -1.025 3.020 -11.119 1.00 96.19 190 ALA A C 1
ATOM 1535 O O . ALA A 1 190 ? -0.946 3.395 -9.952 1.00 96.19 190 ALA A O 1
ATOM 1536 N N . SER A 1 191 ? -0.002 2.483 -11.769 1.00 94.50 191 SER A N 1
ATOM 1537 C CA . SER A 1 191 ? 1.330 2.326 -11.186 1.00 94.50 191 SER A CA 1
ATOM 1538 C C . SER A 1 191 ? 2.179 3.570 -11.435 1.00 94.50 191 SER A C 1
ATOM 1540 O O . SER A 1 191 ? 1.920 4.302 -12.385 1.00 94.50 191 SER A O 1
ATOM 1542 N N . SER A 1 192 ? 3.197 3.830 -10.607 1.00 90.69 192 SER A N 1
ATOM 1543 C CA . SER A 1 192 ? 4.247 4.824 -10.897 1.00 90.69 192 SER A CA 1
ATOM 1544 C C . SER A 1 192 ? 5.428 4.285 -11.689 1.00 90.69 192 SER A C 1
ATOM 1546 O O . SER A 1 192 ? 6.338 5.050 -12.009 1.00 90.69 192 SER A O 1
ATOM 1548 N N . MET A 1 193 ? 5.396 2.993 -11.996 1.00 90.19 193 MET A N 1
ATOM 1549 C CA . MET A 1 193 ? 6.481 2.262 -12.612 1.00 90.19 193 MET A CA 1
ATOM 1550 C C . MET A 1 193 ? 6.905 2.884 -13.943 1.00 90.19 193 MET A C 1
ATOM 1552 O O . MET A 1 193 ? 6.091 3.222 -14.808 1.00 90.19 193 MET A O 1
ATOM 1556 N N . THR A 1 194 ? 8.215 3.030 -14.091 1.00 89.19 194 THR A N 1
ATOM 1557 C CA . THR A 1 194 ? 8.875 3.454 -15.324 1.00 89.19 194 THR A CA 1
ATOM 1558 C C . THR A 1 194 ? 8.985 2.290 -16.304 1.00 89.19 194 THR A C 1
ATOM 1560 O O . THR A 1 194 ? 8.957 1.125 -15.914 1.00 89.19 194 THR A O 1
ATOM 1563 N N . ARG A 1 195 ? 9.195 2.589 -17.590 1.00 89.06 195 ARG A N 1
ATOM 1564 C CA . ARG A 1 195 ? 9.431 1.546 -18.597 1.00 89.06 195 ARG A CA 1
ATOM 1565 C C . ARG A 1 195 ? 10.631 0.660 -18.259 1.00 89.06 195 ARG A C 1
ATOM 1567 O O . ARG A 1 195 ? 10.500 -0.548 -18.318 1.00 89.06 195 ARG A O 1
ATOM 1574 N N . LEU A 1 196 ? 11.730 1.245 -17.777 1.00 85.62 196 LEU A N 1
ATOM 1575 C CA . LEU A 1 196 ? 12.915 0.491 -17.353 1.00 85.62 196 LEU A CA 1
ATOM 1576 C C . LEU A 1 196 ? 12.631 -0.483 -16.196 1.00 85.62 196 LEU A C 1
ATOM 1578 O O . LEU A 1 196 ? 13.271 -1.525 -16.097 1.00 85.62 196 LEU A O 1
ATOM 1582 N N . GLN A 1 197 ? 11.711 -0.140 -15.292 1.00 88.44 197 GLN A N 1
ATOM 1583 C CA . GLN A 1 197 ? 11.278 -1.058 -14.237 1.00 88.44 197 GLN A CA 1
ATOM 1584 C C . GLN A 1 197 ? 10.371 -2.156 -14.806 1.00 88.44 197 GLN A C 1
ATOM 1586 O O . GLN A 1 197 ? 10.567 -3.319 -14.468 1.00 88.44 197 GLN A O 1
ATOM 1591 N N . ALA A 1 198 ? 9.438 -1.805 -15.695 1.00 92.12 198 ALA A N 1
ATOM 1592 C CA . ALA A 1 198 ? 8.538 -2.762 -16.340 1.00 92.12 198 ALA A CA 1
ATOM 1593 C C . ALA A 1 198 ? 9.271 -3.747 -17.269 1.00 92.12 198 ALA A C 1
ATOM 1595 O O . ALA A 1 198 ? 8.893 -4.910 -17.320 1.00 92.12 198 ALA A O 1
ATOM 1596 N N . ASP A 1 199 ? 10.353 -3.324 -17.931 1.00 90.56 199 ASP A N 1
ATOM 1597 C CA . ASP A 1 199 ? 11.225 -4.174 -18.764 1.00 90.56 199 ASP A CA 1
ATOM 1598 C C . ASP A 1 199 ? 11.885 -5.316 -17.969 1.00 90.56 199 ASP A C 1
ATOM 1600 O O . ASP A 1 199 ? 12.379 -6.276 -18.554 1.00 90.56 199 ASP A O 1
ATOM 1604 N N . ARG A 1 200 ? 11.903 -5.231 -16.632 1.00 89.81 200 ARG A N 1
ATOM 1605 C CA . ARG A 1 200 ? 12.427 -6.289 -15.752 1.00 89.81 200 ARG A CA 1
ATOM 1606 C C . ARG A 1 200 ? 11.378 -7.328 -15.374 1.00 89.81 200 ARG A C 1
ATOM 1608 O O . ARG A 1 200 ? 11.726 -8.308 -14.722 1.00 89.81 200 ARG A O 1
ATOM 1615 N N . LEU A 1 201 ? 10.117 -7.094 -15.727 1.00 93.06 201 LEU A N 1
ATOM 1616 C CA . LEU A 1 201 ? 9.025 -8.018 -15.476 1.00 93.06 201 LEU A CA 1
ATOM 1617 C C . LEU A 1 201 ? 8.870 -8.951 -16.675 1.00 93.06 201 LEU A C 1
ATOM 1619 O O . LEU A 1 201 ? 8.830 -8.511 -17.822 1.00 93.06 201 LEU A O 1
ATOM 1623 N N . PHE A 1 202 ? 8.733 -10.241 -16.402 1.00 93.38 202 PHE A N 1
ATOM 1624 C CA . PHE A 1 202 ? 8.494 -11.270 -17.408 1.00 93.38 202 PHE A CA 1
ATOM 1625 C C . PHE A 1 202 ? 7.444 -12.264 -16.892 1.00 93.38 202 PHE A C 1
ATOM 1627 O O . PHE A 1 202 ? 7.236 -12.337 -15.679 1.00 93.38 202 PHE A O 1
ATOM 1634 N N . PRO A 1 203 ? 6.739 -12.987 -17.783 1.00 94.88 203 PRO A N 1
ATOM 1635 C CA . PRO A 1 203 ? 5.747 -13.981 -17.381 1.00 94.88 203 PRO A CA 1
ATOM 1636 C C . PRO A 1 203 ? 6.289 -14.999 -16.367 1.00 94.88 203 PRO A C 1
ATOM 1638 O O . PRO A 1 203 ? 7.471 -15.333 -16.393 1.00 94.88 203 PRO A O 1
ATOM 1641 N N . ASP A 1 204 ? 5.419 -15.461 -15.468 1.00 91.81 204 ASP A N 1
ATOM 1642 C CA . ASP A 1 204 ? 5.693 -16.412 -14.377 1.00 91.81 204 ASP A CA 1
ATOM 1643 C C . ASP A 1 204 ? 6.644 -15.896 -13.274 1.00 91.81 204 ASP A C 1
ATOM 1645 O O . ASP A 1 204 ? 6.948 -16.603 -12.309 1.00 91.81 204 ASP A O 1
ATOM 1649 N N . MET A 1 205 ? 7.084 -14.635 -13.356 1.00 91.12 205 MET A N 1
ATOM 1650 C CA . MET A 1 205 ? 7.816 -13.970 -12.278 1.00 91.12 205 MET A CA 1
ATOM 1651 C C . MET A 1 205 ? 6.886 -13.690 -11.091 1.00 91.12 205 MET A C 1
ATOM 1653 O O . MET A 1 205 ? 5.803 -13.133 -11.266 1.00 91.12 205 MET A O 1
ATOM 1657 N N . VAL A 1 206 ? 7.329 -13.994 -9.867 1.00 91.62 206 VAL A N 1
ATOM 1658 C CA . VAL A 1 206 ? 6.632 -13.574 -8.640 1.00 91.62 206 VAL A CA 1
ATOM 1659 C C . VAL A 1 206 ? 7.258 -12.294 -8.106 1.00 91.62 206 VAL A C 1
ATOM 1661 O O . VAL A 1 206 ? 8.435 -12.278 -7.764 1.00 91.62 206 VAL A O 1
ATOM 1664 N N . ILE A 1 207 ? 6.472 -11.227 -7.988 1.00 93.44 207 ILE A N 1
ATOM 1665 C CA . ILE A 1 207 ? 6.891 -9.966 -7.367 1.00 93.44 207 ILE A CA 1
ATOM 1666 C C . ILE A 1 207 ? 6.178 -9.746 -6.035 1.00 93.44 207 ILE A C 1
ATOM 1668 O O . ILE A 1 207 ? 5.051 -10.195 -5.828 1.00 93.44 207 ILE A O 1
ATOM 1672 N N . ARG A 1 208 ? 6.841 -9.027 -5.124 1.00 93.38 208 ARG A N 1
ATOM 1673 C CA . ARG A 1 208 ? 6.322 -8.692 -3.791 1.00 93.38 208 ARG A CA 1
ATOM 1674 C C . ARG A 1 208 ? 6.513 -7.205 -3.518 1.00 93.38 208 ARG A C 1
ATOM 1676 O O . ARG A 1 208 ? 7.609 -6.802 -3.121 1.00 93.38 208 ARG A O 1
ATOM 1683 N N . PRO A 1 209 ? 5.484 -6.383 -3.748 1.00 94.12 209 PRO A N 1
ATOM 1684 C CA . PRO A 1 209 ? 5.533 -4.967 -3.432 1.00 94.12 209 PRO A CA 1
ATOM 1685 C C . PRO A 1 209 ? 5.671 -4.806 -1.925 1.00 94.12 209 PRO A C 1
ATOM 1687 O O . PRO A 1 209 ? 4.847 -5.354 -1.199 1.00 94.12 209 PRO A O 1
ATOM 1690 N N . PRO A 1 210 ? 6.680 -4.080 -1.422 1.00 93.31 210 PRO A N 1
ATOM 1691 C CA . PRO A 1 210 ? 6.853 -3.927 0.018 1.00 93.31 210 PRO A CA 1
ATOM 1692 C C . PRO A 1 210 ? 5.723 -3.096 0.640 1.00 93.31 210 PRO A C 1
ATOM 1694 O O . PRO A 1 210 ? 5.445 -3.222 1.815 1.00 93.31 210 PRO A O 1
ATOM 1697 N N . MET A 1 211 ? 5.042 -2.260 -0.136 1.00 95.19 211 MET A N 1
ATOM 1698 C CA . MET A 1 211 ? 3.976 -1.364 0.318 1.00 95.19 211 MET A CA 1
ATOM 1699 C C . MET A 1 211 ? 2.592 -2.025 0.341 1.00 95.19 211 MET A C 1
ATOM 1701 O O . MET A 1 211 ? 2.363 -3.021 -0.345 1.00 95.19 211 MET A O 1
ATOM 1705 N N . PHE A 1 212 ? 1.641 -1.411 1.049 1.00 97.56 212 PHE A N 1
ATOM 1706 C CA . PHE A 1 212 ? 0.226 -1.705 0.821 1.00 97.56 212 PHE A CA 1
ATOM 1707 C C . PHE A 1 212 ? -0.159 -1.267 -0.595 1.00 97.56 212 PHE A C 1
ATOM 1709 O O . PHE A 1 212 ? 0.165 -0.159 -1.040 1.00 97.56 212 PHE A O 1
ATOM 1716 N N . VAL A 1 213 ? -0.884 -2.125 -1.305 1.00 97.38 213 VAL A N 1
ATOM 1717 C CA . VAL A 1 213 ? -1.303 -1.862 -2.682 1.00 97.38 213 VAL A CA 1
ATOM 1718 C C . VAL A 1 213 ? -2.790 -1.528 -2.683 1.00 97.38 213 VAL A C 1
ATOM 1720 O O . VAL A 1 213 ? -3.635 -2.413 -2.587 1.00 97.38 213 VAL A O 1
ATOM 1723 N N . SER A 1 214 ? -3.102 -0.235 -2.788 1.00 97.06 214 SER A N 1
ATOM 1724 C CA . SER A 1 214 ? -4.470 0.250 -3.022 1.00 97.06 214 SER A CA 1
ATOM 1725 C C . SER A 1 214 ? -4.855 0.045 -4.490 1.00 97.06 214 SER A C 1
ATOM 1727 O O . SER A 1 214 ? -4.086 0.369 -5.409 1.00 97.06 214 SER A O 1
ATOM 1729 N N . THR A 1 215 ? -6.027 -0.538 -4.710 1.00 97.62 215 THR A N 1
ATOM 1730 C CA . THR A 1 215 ? -6.591 -0.864 -6.022 1.00 97.62 215 THR A CA 1
ATOM 1731 C C . THR A 1 215 ? -8.072 -0.500 -6.049 1.00 97.62 215 THR A C 1
ATOM 1733 O O . THR A 1 215 ? -8.685 -0.299 -5.007 1.00 97.62 215 THR A O 1
ATOM 1736 N N . SER A 1 216 ? -8.666 -0.426 -7.236 1.00 97.06 216 SER A N 1
ATOM 1737 C CA . SER A 1 216 ? -10.095 -0.154 -7.404 1.00 97.06 216 SER A CA 1
ATOM 1738 C C . SER A 1 216 ? -10.747 -1.235 -8.256 1.00 97.06 216 SER A C 1
ATOM 1740 O O . SER A 1 216 ? -10.173 -1.684 -9.255 1.00 97.06 216 SER A O 1
ATOM 1742 N N . ALA A 1 217 ? -11.979 -1.620 -7.923 1.00 97.06 217 ALA A N 1
ATOM 1743 C CA . ALA A 1 217 ? -12.794 -2.444 -8.816 1.00 97.06 217 ALA A CA 1
ATOM 1744 C C . ALA A 1 217 ? -13.151 -1.708 -10.129 1.00 97.06 217 ALA A C 1
ATOM 1746 O O . ALA A 1 217 ? -13.456 -2.338 -11.146 1.00 97.06 217 ALA A O 1
ATOM 1747 N N . LEU A 1 218 ? -13.076 -0.372 -10.144 1.00 96.69 218 LEU A N 1
ATOM 1748 C CA . LEU A 1 218 ? -13.421 0.466 -11.286 1.00 96.69 218 LEU A CA 1
ATOM 1749 C C . LEU A 1 218 ? -12.193 0.792 -12.144 1.00 96.69 218 LEU A C 1
ATOM 1751 O O . LEU A 1 218 ? -11.317 1.583 -11.788 1.00 96.69 218 LEU A O 1
ATOM 1755 N N . LYS A 1 219 ? -12.182 0.271 -13.375 1.00 97.19 219 LYS A N 1
ATOM 1756 C CA . LYS A 1 219 ? -11.138 0.579 -14.369 1.00 97.19 219 LYS A CA 1
ATOM 1757 C C . LYS A 1 219 ? -11.022 2.079 -14.674 1.00 97.19 219 LYS A C 1
ATOM 1759 O O . LYS A 1 219 ? -9.933 2.570 -14.973 1.00 97.19 219 LYS A O 1
ATOM 1764 N N . SER A 1 220 ? -12.137 2.808 -14.637 1.00 96.12 220 SER A N 1
ATOM 1765 C CA . SER A 1 220 ? -12.214 4.230 -14.998 1.00 96.12 220 SER A CA 1
ATOM 1766 C C . SER A 1 220 ? -11.353 5.121 -14.094 1.00 96.12 220 SER A C 1
ATOM 1768 O O . SER A 1 220 ? -10.638 5.984 -14.612 1.00 96.12 220 SER A O 1
ATOM 1770 N N . GLY A 1 221 ? -11.356 4.880 -12.778 1.00 92.19 221 GLY A N 1
ATOM 1771 C CA . GLY A 1 221 ? -10.535 5.617 -11.811 1.00 92.19 221 GLY A CA 1
ATOM 1772 C C . GLY A 1 221 ? -9.040 5.444 -12.082 1.00 92.19 221 GLY A C 1
ATOM 1773 O O . GLY A 1 221 ? -8.312 6.423 -12.276 1.00 92.19 221 GLY A O 1
ATOM 1774 N N . ALA A 1 222 ? -8.595 4.194 -12.238 1.00 93.44 222 ALA A N 1
ATOM 1775 C CA . ALA A 1 222 ? -7.205 3.877 -12.557 1.00 93.44 222 ALA A CA 1
ATOM 1776 C C . ALA A 1 222 ? -6.766 4.451 -13.921 1.00 93.44 222 ALA A C 1
ATOM 1778 O O . ALA A 1 222 ? -5.673 5.006 -14.043 1.00 93.44 222 ALA A O 1
ATOM 1779 N N . LEU A 1 223 ? -7.625 4.409 -14.947 1.00 95.12 223 LEU A N 1
ATOM 1780 C CA . LEU A 1 223 ? -7.329 5.016 -16.252 1.00 95.12 223 LEU A CA 1
ATOM 1781 C C . LEU A 1 223 ? -7.149 6.537 -16.173 1.00 95.12 223 LEU A C 1
ATOM 1783 O O . LEU A 1 223 ? -6.261 7.079 -16.837 1.00 95.12 223 LEU A O 1
ATOM 1787 N N . LYS A 1 224 ? -7.961 7.237 -15.368 1.00 93.31 224 LYS A N 1
ATOM 1788 C CA . LYS A 1 224 ? -7.840 8.691 -15.165 1.00 93.31 224 LYS A CA 1
ATOM 1789 C C . LYS A 1 224 ? -6.471 9.051 -14.579 1.00 93.31 224 LYS A C 1
ATOM 1791 O O . LYS A 1 224 ? -5.828 9.983 -15.063 1.00 93.31 224 LYS A O 1
ATOM 1796 N N . LEU A 1 225 ? -6.001 8.287 -13.594 1.00 89.50 225 LEU A N 1
ATOM 1797 C CA . LEU A 1 225 ? -4.683 8.470 -12.974 1.00 89.50 225 LEU A CA 1
ATOM 1798 C C . LEU A 1 225 ? -3.529 8.100 -13.916 1.00 89.50 225 LEU A C 1
ATOM 1800 O O . LEU A 1 225 ? -2.542 8.834 -13.998 1.00 89.50 225 LEU A O 1
ATOM 1804 N N . MET A 1 226 ? -3.666 7.006 -14.670 1.00 91.00 226 MET A N 1
ATOM 1805 C CA . MET A 1 226 ? -2.674 6.571 -15.657 1.00 91.00 226 MET A CA 1
ATOM 1806 C C . MET A 1 226 ? -2.450 7.643 -16.735 1.00 91.00 226 MET A C 1
ATOM 1808 O O . MET A 1 226 ? -1.307 7.996 -17.029 1.00 91.00 226 MET A O 1
ATOM 1812 N N . ARG A 1 227 ? -3.536 8.208 -17.287 1.00 90.12 227 ARG A N 1
ATOM 1813 C CA . ARG A 1 227 ? -3.483 9.241 -18.340 1.00 90.12 227 ARG A CA 1
ATOM 1814 C C . ARG A 1 227 ? -2.763 10.510 -17.889 1.00 90.12 227 ARG A C 1
ATOM 1816 O O . ARG A 1 227 ? -2.024 11.088 -18.677 1.00 90.12 227 ARG A O 1
ATOM 1823 N N . ARG A 1 228 ? -2.941 10.918 -16.628 1.00 87.19 228 ARG A N 1
ATOM 1824 C CA . ARG A 1 228 ? -2.283 12.110 -16.064 1.00 87.19 228 ARG A CA 1
ATOM 1825 C C . ARG A 1 228 ? -0.764 11.977 -16.005 1.00 87.19 228 ARG A C 1
ATOM 1827 O O . ARG A 1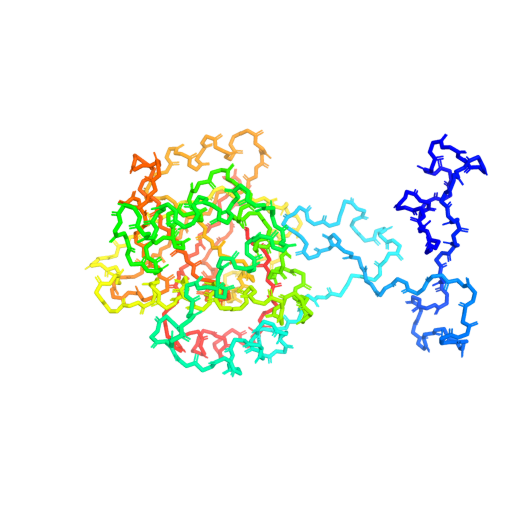 228 ? -0.064 12.968 -16.165 1.00 87.19 228 ARG A O 1
ATOM 1834 N N . ASN A 1 229 ? -0.261 10.762 -15.803 1.00 80.88 229 ASN A N 1
ATOM 1835 C CA . ASN A 1 229 ? 1.137 10.547 -15.447 1.00 80.88 229 ASN A CA 1
ATOM 1836 C C . ASN A 1 229 ? 1.926 9.686 -16.457 1.00 80.88 229 ASN A C 1
ATOM 1838 O O . ASN A 1 229 ? 3.089 9.394 -16.197 1.00 80.88 229 ASN A O 1
ATOM 1842 N N . LYS A 1 230 ? 1.315 9.281 -17.587 1.00 73.81 230 LYS A N 1
ATOM 1843 C CA . LYS A 1 230 ? 1.913 8.435 -18.649 1.00 73.81 230 LYS A CA 1
ATOM 1844 C C . LYS A 1 230 ? 2.611 7.176 -18.107 1.00 73.81 230 LYS A C 1
ATOM 1846 O O . LYS A 1 230 ? 3.763 6.902 -18.435 1.00 73.81 230 LYS A O 1
ATOM 1851 N N . ARG A 1 231 ? 1.919 6.427 -17.250 1.00 87.25 231 ARG A N 1
ATOM 1852 C CA . ARG A 1 231 ? 2.457 5.232 -16.574 1.00 87.25 231 ARG A CA 1
ATOM 1853 C C . ARG A 1 231 ? 1.728 3.951 -16.980 1.00 87.25 231 ARG A C 1
ATOM 1855 O O . ARG A 1 231 ? 0.851 3.988 -17.839 1.00 87.25 231 ARG A O 1
ATOM 1862 N N . PHE A 1 232 ? 2.098 2.832 -16.358 1.00 95.56 232 PHE A N 1
ATOM 1863 C CA . PHE A 1 232 ? 1.441 1.543 -16.538 1.00 95.56 232 PHE A CA 1
ATOM 1864 C C . PHE A 1 232 ? 0.117 1.445 -15.772 1.00 95.56 232 PHE A C 1
ATOM 1866 O O . PHE A 1 232 ? -0.011 1.902 -14.633 1.00 95.56 232 PHE A O 1
ATOM 1873 N N . LEU A 1 233 ? -0.860 0.801 -16.401 1.00 97.44 233 LEU A N 1
ATOM 1874 C CA . LEU A 1 233 ? -2.054 0.276 -15.762 1.00 97.44 233 LEU A CA 1
ATOM 1875 C C . LEU A 1 233 ? -1.782 -1.159 -15.324 1.00 97.44 233 LEU A C 1
ATOM 1877 O O . LEU A 1 233 ? -1.360 -1.989 -16.127 1.00 97.44 233 LEU A O 1
ATOM 1881 N N . LEU A 1 234 ? -2.060 -1.462 -14.066 1.00 97.88 234 LEU A N 1
ATOM 1882 C CA . LEU A 1 234 ? -2.035 -2.821 -13.549 1.00 97.88 234 LEU A CA 1
ATOM 1883 C C . LEU A 1 234 ? -3.456 -3.379 -13.598 1.00 97.88 234 LEU A C 1
ATOM 1885 O O . LEU A 1 234 ? -4.382 -2.764 -13.062 1.00 97.88 234 LEU A O 1
ATOM 1889 N N . ARG A 1 235 ? -3.619 -4.536 -14.240 1.00 98.25 235 ARG A N 1
ATOM 1890 C CA . ARG A 1 235 ? -4.834 -5.354 -14.203 1.00 98.25 235 ARG A CA 1
ATOM 1891 C C . ARG A 1 235 ? -4.542 -6.573 -13.346 1.00 98.25 235 ARG A C 1
ATOM 1893 O O . ARG A 1 235 ? -3.803 -7.455 -13.771 1.00 98.25 235 ARG A O 1
ATOM 1900 N N . ILE A 1 236 ? -5.114 -6.616 -12.153 1.00 98.56 236 ILE A N 1
ATOM 1901 C CA . ILE A 1 236 ? -4.814 -7.636 -11.150 1.00 98.56 236 ILE A CA 1
ATOM 1902 C C . ILE A 1 236 ? -6.017 -8.572 -11.039 1.00 98.56 236 ILE A C 1
ATOM 1904 O O . ILE A 1 236 ? -7.120 -8.131 -10.727 1.00 98.56 236 ILE A O 1
ATOM 1908 N N . HIS A 1 237 ? -5.810 -9.859 -11.298 1.00 98.56 237 HIS A N 1
ATOM 1909 C CA . HIS A 1 237 ? -6.784 -10.906 -11.010 1.00 98.56 237 HIS A CA 1
ATOM 1910 C C . HIS A 1 237 ? -6.667 -11.336 -9.546 1.00 98.56 237 HIS A C 1
ATOM 1912 O O . HIS A 1 237 ? -5.603 -11.791 -9.128 1.00 98.56 237 HIS A O 1
ATOM 1918 N N . VAL A 1 238 ? -7.755 -11.217 -8.791 1.00 98.19 238 VAL A N 1
ATOM 1919 C CA . VAL A 1 238 ? -7.865 -11.638 -7.394 1.00 98.19 238 VAL A CA 1
ATOM 1920 C C . VAL A 1 238 ? -8.814 -12.838 -7.329 1.00 98.19 238 VAL A C 1
ATOM 1922 O O . VAL A 1 238 ? -9.999 -12.663 -7.616 1.00 98.19 238 VAL A O 1
ATOM 1925 N N . PRO A 1 239 ? -8.322 -14.046 -7.002 1.00 97.94 239 PRO A N 1
ATOM 1926 C CA . PRO A 1 239 ? -9.168 -15.233 -6.900 1.00 97.94 239 PRO A CA 1
ATOM 1927 C C . PRO A 1 239 ? -10.203 -15.139 -5.770 1.00 97.94 239 PRO A C 1
ATOM 1929 O O . PRO A 1 239 ? -9.961 -14.496 -4.745 1.00 97.94 239 PRO A O 1
ATOM 1932 N N . ALA A 1 240 ? -11.321 -15.844 -5.919 1.00 97.31 240 ALA A N 1
ATOM 1933 C CA . ALA A 1 240 ? -12.261 -16.112 -4.839 1.00 97.31 240 ALA A CA 1
ATOM 1934 C C . ALA A 1 240 ? -11.553 -16.796 -3.658 1.00 97.31 240 ALA A C 1
ATOM 1936 O O . ALA A 1 240 ? -10.629 -17.593 -3.829 1.00 97.31 240 ALA A O 1
ATOM 1937 N N . GLY A 1 241 ? -11.982 -16.472 -2.444 1.00 96.56 241 GLY A N 1
ATOM 1938 C CA . GLY A 1 241 ? -11.384 -16.930 -1.195 1.00 96.56 241 GLY A CA 1
ATOM 1939 C C . GLY A 1 241 ? -10.043 -16.277 -0.852 1.00 96.56 241 GLY A C 1
ATOM 1940 O O . GLY A 1 241 ? -9.532 -16.538 0.234 1.00 96.56 241 GLY A O 1
ATOM 1941 N N . CYS A 1 242 ? -9.482 -15.422 -1.721 1.00 96.69 242 CYS A N 1
ATOM 1942 C CA . CYS A 1 242 ? -8.185 -14.796 -1.482 1.00 96.69 242 CYS A CA 1
ATOM 1943 C C . CYS A 1 242 ? -8.207 -13.941 -0.209 1.00 96.69 242 CYS A C 1
ATOM 1945 O O . CYS A 1 242 ? -9.025 -13.027 -0.080 1.00 96.69 242 CYS A O 1
ATOM 1947 N N . ARG A 1 243 ? -7.275 -14.218 0.709 1.00 96.25 243 ARG A N 1
ATOM 1948 C CA . ARG A 1 243 ? -7.107 -13.481 1.973 1.00 96.25 243 ARG A CA 1
ATOM 1949 C C . ARG A 1 243 ? -6.088 -12.346 1.899 1.00 96.25 243 ARG A C 1
ATOM 1951 O O . ARG A 1 243 ? -5.909 -11.628 2.874 1.00 96.25 243 ARG A O 1
ATOM 1958 N N . ASN A 1 244 ? -5.434 -12.155 0.755 1.00 96.75 244 ASN A N 1
ATOM 1959 C CA . ASN A 1 244 ? -4.496 -11.052 0.523 1.00 96.75 244 ASN A CA 1
ATOM 1960 C C . ASN A 1 244 ? -5.174 -9.811 -0.083 1.00 96.75 244 ASN A C 1
ATOM 1962 O O . ASN A 1 244 ? -4.491 -8.936 -0.604 1.00 96.75 244 ASN A O 1
ATOM 1966 N N . ALA A 1 245 ? -6.501 -9.716 -0.048 1.00 97.62 245 ALA A N 1
ATOM 1967 C CA . ALA A 1 245 ? -7.244 -8.558 -0.528 1.00 97.62 245 ALA A CA 1
ATOM 1968 C C . ALA A 1 245 ? -8.565 -8.431 0.232 1.00 97.62 245 ALA A C 1
ATOM 1970 O O . ALA A 1 245 ? -9.245 -9.433 0.443 1.00 97.62 245 ALA A O 1
ATOM 1971 N N . ALA A 1 246 ? -8.942 -7.205 0.587 1.00 97.88 246 ALA A N 1
ATOM 1972 C CA . ALA A 1 246 ? -10.235 -6.917 1.198 1.00 97.88 246 ALA A CA 1
ATOM 1973 C C . ALA A 1 246 ? -10.799 -5.588 0.690 1.00 97.88 246 ALA A C 1
ATOM 1975 O O . ALA A 1 246 ? -10.046 -4.652 0.405 1.00 97.88 246 ALA A O 1
ATOM 1976 N N . TYR A 1 247 ? -12.128 -5.508 0.605 1.00 97.75 247 TYR A N 1
ATOM 1977 C CA . TYR A 1 247 ? -12.831 -4.247 0.387 1.00 97.75 247 TYR A CA 1
ATOM 1978 C C . TYR A 1 247 ? -12.679 -3.352 1.618 1.00 97.75 247 TYR A C 1
ATOM 1980 O O . TYR A 1 247 ? -12.911 -3.790 2.747 1.00 97.75 247 TYR A O 1
ATOM 1988 N N . VAL A 1 248 ? -12.303 -2.096 1.393 1.00 97.75 248 VAL A N 1
ATOM 1989 C CA . VAL A 1 248 ? -12.188 -1.070 2.445 1.00 97.75 248 VAL A CA 1
ATOM 1990 C C . VAL A 1 248 ? -13.041 0.163 2.150 1.00 97.75 248 VAL A C 1
ATOM 1992 O O . VAL A 1 248 ? -13.075 1.092 2.947 1.00 97.75 248 VAL A O 1
ATOM 1995 N N . ASP A 1 249 ? -13.774 0.156 1.036 1.00 96.69 249 ASP A N 1
ATOM 1996 C CA . ASP A 1 249 ? -14.646 1.246 0.597 1.00 96.69 249 ASP A CA 1
ATOM 1997 C C . ASP A 1 249 ? -15.690 1.646 1.644 1.00 96.69 249 ASP A C 1
ATOM 1999 O O . ASP A 1 249 ? -15.891 2.833 1.858 1.00 96.69 249 ASP A O 1
ATOM 2003 N N . HIS A 1 250 ? -16.280 0.692 2.366 1.00 96.88 250 HIS A N 1
ATOM 2004 C CA . HIS A 1 250 ? -17.227 0.969 3.456 1.00 96.88 250 HIS A CA 1
ATOM 2005 C C . HIS A 1 250 ? -16.638 1.754 4.648 1.00 96.88 250 HIS A C 1
ATOM 2007 O O . HIS A 1 250 ? -17.399 2.291 5.449 1.00 96.88 250 HIS A O 1
ATOM 2013 N N . LEU A 1 251 ? -15.308 1.819 4.776 1.00 96.88 251 LEU A N 1
ATOM 2014 C CA . LEU A 1 251 ? -14.588 2.608 5.788 1.00 96.88 251 LEU A CA 1
ATOM 2015 C C . LEU A 1 251 ? -13.860 3.813 5.178 1.00 96.88 251 LEU A C 1
ATOM 2017 O O . LEU A 1 251 ? -13.249 4.594 5.900 1.00 96.88 251 LEU A O 1
ATOM 2021 N N . SER A 1 252 ? -13.899 3.953 3.855 1.00 94.75 252 SER A N 1
ATOM 2022 C CA . SER A 1 252 ? -13.267 5.043 3.126 1.00 94.75 252 SER A CA 1
ATOM 2023 C C . SER A 1 252 ? -14.240 6.208 2.970 1.00 94.75 252 SER A C 1
ATOM 2025 O O . SER A 1 252 ? -15.429 6.020 2.713 1.00 94.75 252 SER A O 1
ATOM 2027 N N . GLN A 1 253 ? -13.723 7.435 3.022 1.00 93.06 253 GLN A N 1
ATOM 2028 C CA . GLN A 1 253 ? -14.474 8.624 2.597 1.00 93.06 253 GLN A CA 1
ATOM 2029 C C . GLN A 1 253 ? -14.786 8.615 1.085 1.00 93.06 253 GLN A C 1
ATOM 2031 O O . GLN A 1 253 ? -15.623 9.383 0.612 1.00 93.06 253 GLN A O 1
ATOM 2036 N N . TYR A 1 254 ? -14.133 7.735 0.316 1.00 92.50 254 TYR A N 1
ATOM 2037 C CA . TYR A 1 254 ? -14.300 7.583 -1.128 1.00 92.50 254 TYR A CA 1
ATOM 2038 C C . TYR A 1 254 ? -15.048 6.290 -1.486 1.00 92.50 254 TYR A C 1
ATOM 2040 O O . TYR A 1 254 ? -14.587 5.502 -2.310 1.00 92.50 254 TYR A O 1
ATOM 2048 N N . GLN A 1 255 ? -16.221 6.064 -0.889 1.00 92.44 255 GLN A N 1
ATOM 2049 C CA . GLN A 1 255 ? -17.005 4.826 -1.052 1.00 92.44 255 GLN A CA 1
ATOM 2050 C C . GLN A 1 255 ? -17.257 4.442 -2.525 1.00 92.44 255 GLN A C 1
ATOM 2052 O O . GLN A 1 255 ? -17.251 3.269 -2.892 1.00 92.44 255 GLN A O 1
ATOM 2057 N N . GLN A 1 256 ? -17.408 5.434 -3.403 1.00 93.75 256 GLN A N 1
ATOM 2058 C CA . GLN A 1 256 ? -17.597 5.253 -4.845 1.00 93.75 256 GLN A CA 1
ATOM 2059 C C . GLN A 1 256 ? -16.388 4.656 -5.583 1.00 93.75 256 GLN A C 1
ATOM 2061 O O . GLN A 1 256 ? -16.517 4.253 -6.738 1.00 93.75 256 GLN A O 1
ATOM 2066 N N . GLU A 1 257 ? -15.199 4.642 -4.977 1.00 91.88 257 GLU A N 1
ATOM 2067 C CA . GLU A 1 257 ? -13.995 4.121 -5.625 1.00 91.88 257 GLU A CA 1
ATOM 2068 C C . GLU A 1 257 ? -13.901 2.596 -5.558 1.00 91.88 257 GLU A C 1
ATOM 2070 O O . GLU A 1 257 ? -13.085 2.019 -6.284 1.00 91.88 257 GLU A O 1
ATOM 2075 N N . HIS A 1 258 ? -14.755 1.936 -4.763 1.00 96.06 258 HIS A N 1
ATOM 2076 C CA . HIS A 1 258 ? -14.721 0.487 -4.544 1.00 96.06 258 HIS A CA 1
ATOM 2077 C C . HIS A 1 258 ? -13.294 0.005 -4.271 1.00 96.06 258 HIS A C 1
ATOM 2079 O O . HIS A 1 258 ? -12.754 -0.861 -4.975 1.00 96.06 258 HIS A O 1
ATOM 2085 N N . GLU A 1 259 ? -12.659 0.677 -3.311 1.00 97.12 259 GLU A N 1
ATOM 2086 C CA . GLU A 1 259 ? -11.271 0.457 -2.952 1.00 97.12 259 GLU A CA 1
ATOM 2087 C C . GLU A 1 259 ? -11.082 -0.942 -2.361 1.00 97.12 259 GLU A C 1
ATOM 2089 O O . GLU A 1 259 ? -11.805 -1.386 -1.464 1.00 97.12 259 GLU A O 1
ATOM 2094 N N . ILE A 1 260 ? -10.072 -1.631 -2.886 1.00 98.00 260 ILE A N 1
ATOM 2095 C CA . ILE A 1 260 ? -9.603 -2.925 -2.410 1.00 98.00 260 ILE A CA 1
ATOM 2096 C C . ILE A 1 260 ? -8.139 -2.760 -2.031 1.00 98.00 260 ILE A C 1
ATOM 2098 O O . ILE A 1 260 ? -7.312 -2.349 -2.856 1.00 98.00 260 ILE A O 1
ATOM 2102 N N . LEU A 1 261 ? -7.822 -3.105 -0.788 1.00 98.00 261 LEU A N 1
ATOM 2103 C CA . LEU A 1 261 ? -6.488 -2.962 -0.227 1.00 98.00 261 LEU A CA 1
ATOM 2104 C C . LEU A 1 261 ? -5.808 -4.327 -0.103 1.00 98.00 261 LEU A C 1
ATOM 2106 O O . LEU A 1 261 ? -6.404 -5.297 0.367 1.00 98.00 261 LEU A O 1
ATOM 2110 N N . ILE A 1 262 ? -4.546 -4.383 -0.522 1.00 98.19 262 ILE A N 1
ATOM 2111 C CA . ILE A 1 262 ? -3.708 -5.585 -0.504 1.00 98.19 262 ILE A CA 1
ATOM 2112 C C . ILE A 1 262 ? -2.527 -5.358 0.460 1.00 98.19 262 ILE A C 1
ATOM 2114 O O . ILE A 1 262 ? -1.855 -4.325 0.342 1.00 98.19 262 ILE A O 1
ATOM 2118 N N . PRO A 1 263 ? -2.244 -6.280 1.404 1.00 97.56 263 PRO A N 1
ATOM 2119 C CA . PRO A 1 263 ? -1.159 -6.127 2.373 1.00 97.56 263 PRO A CA 1
ATOM 2120 C C . PRO A 1 263 ? 0.256 -6.052 1.762 1.00 97.56 263 PRO A C 1
ATOM 2122 O O . PRO A 1 263 ? 0.482 -6.569 0.661 1.00 97.56 263 PRO A O 1
ATOM 2125 N N . PRO A 1 264 ? 1.236 -5.504 2.508 1.00 96.31 264 PRO A N 1
ATOM 2126 C CA . PRO A 1 264 ? 2.657 -5.540 2.189 1.00 96.31 264 PRO A CA 1
ATOM 2127 C C . PRO A 1 264 ? 3.156 -6.932 1.836 1.00 96.31 264 PRO A C 1
ATOM 2129 O O . PRO A 1 264 ? 2.797 -7.921 2.475 1.00 96.31 264 PRO A O 1
ATOM 2132 N N . TYR A 1 265 ? 4.051 -6.991 0.856 1.00 94.62 265 TYR A N 1
ATOM 2133 C CA . TYR A 1 265 ? 4.723 -8.202 0.390 1.00 94.62 265 TYR A CA 1
ATOM 2134 C C . TYR A 1 265 ? 3.790 -9.316 -0.106 1.00 94.62 265 TYR A C 1
ATOM 2136 O O . TYR A 1 265 ? 4.240 -10.456 -0.288 1.00 94.62 265 TYR A O 1
ATOM 2144 N N . SER A 1 266 ? 2.523 -8.992 -0.383 1.00 95.69 266 SER A N 1
ATOM 2145 C CA . SER A 1 266 ? 1.606 -9.921 -1.036 1.00 95.69 266 SER A CA 1
ATOM 2146 C C . SER A 1 266 ? 2.194 -10.365 -2.384 1.00 95.69 266 SER A C 1
ATOM 2148 O O . SER A 1 266 ? 2.650 -9.516 -3.156 1.00 95.69 266 SER A O 1
ATOM 2150 N N . PRO A 1 267 ? 2.251 -11.676 -2.663 1.00 95.56 267 PRO A N 1
ATOM 2151 C CA . PRO A 1 267 ? 2.857 -12.191 -3.883 1.00 95.56 267 PRO A CA 1
ATOM 2152 C C . PRO A 1 267 ? 1.944 -12.000 -5.097 1.00 95.56 267 PRO A C 1
ATOM 2154 O O . PRO A 1 267 ? 0.788 -12.419 -5.090 1.00 95.56 267 PRO A O 1
ATOM 2157 N N . PHE A 1 268 ? 2.493 -11.431 -6.168 1.00 96.50 268 PHE A N 1
ATOM 2158 C CA . PHE A 1 268 ? 1.834 -11.316 -7.466 1.00 96.50 268 PHE A CA 1
ATOM 2159 C C . PHE A 1 268 ? 2.609 -12.108 -8.515 1.00 96.50 268 PHE A C 1
ATOM 2161 O O . PHE A 1 268 ? 3.802 -11.886 -8.690 1.00 96.50 268 PHE A O 1
ATOM 2168 N N . GLU A 1 269 ? 1.928 -12.982 -9.247 1.00 95.69 269 GLU A N 1
ATOM 2169 C CA . GLU A 1 269 ? 2.447 -13.604 -10.465 1.00 95.69 269 GLU A CA 1
ATOM 2170 C C . GLU A 1 269 ? 2.268 -12.632 -11.638 1.00 95.69 269 GLU A C 1
ATOM 2172 O O . GLU A 1 269 ? 1.163 -12.139 -11.894 1.00 95.69 269 GLU A O 1
ATOM 2177 N N . VAL A 1 270 ? 3.352 -12.340 -12.352 1.00 96.81 270 VAL A N 1
ATOM 2178 C CA . VAL A 1 270 ? 3.319 -11.585 -13.603 1.00 96.81 270 VAL A CA 1
ATOM 2179 C C . VAL A 1 270 ? 2.802 -12.508 -14.698 1.00 96.81 270 VAL A C 1
ATOM 2181 O O . VAL A 1 270 ? 3.432 -13.500 -15.037 1.00 96.81 270 VAL A O 1
ATOM 2184 N N . ILE A 1 271 ? 1.653 -12.170 -15.279 1.00 97.56 271 ILE A N 1
ATOM 2185 C CA . ILE A 1 271 ? 1.053 -12.944 -16.372 1.00 97.56 271 ILE A CA 1
ATOM 2186 C C . ILE A 1 271 ? 1.556 -12.435 -17.723 1.00 97.56 271 ILE A C 1
ATOM 2188 O O . ILE A 1 271 ? 1.865 -13.213 -18.617 1.00 97.56 271 ILE A O 1
ATOM 2192 N N . SER A 1 272 ? 1.609 -11.113 -17.904 1.00 97.62 272 SER A N 1
ATOM 2193 C CA . SER A 1 272 ? 2.130 -10.491 -19.128 1.00 97.62 272 SER A CA 1
ATOM 2194 C C . SER A 1 272 ? 2.413 -9.002 -18.944 1.00 97.62 272 SER A C 1
ATOM 2196 O O . SER A 1 272 ? 1.818 -8.342 -18.087 1.00 97.62 272 SER A O 1
ATOM 2198 N N . VAL A 1 273 ? 3.283 -8.473 -19.806 1.00 97.19 273 VAL A N 1
ATOM 2199 C CA . VAL A 1 273 ? 3.602 -7.045 -19.922 1.00 97.19 273 VAL A CA 1
ATOM 2200 C C . VAL A 1 273 ? 3.359 -6.606 -21.366 1.00 97.19 273 VAL A C 1
ATOM 2202 O O . VAL A 1 273 ? 4.007 -7.090 -22.289 1.00 97.19 273 VAL A O 1
ATOM 2205 N N . ASP A 1 274 ? 2.417 -5.690 -21.569 1.00 97.12 274 ASP A N 1
ATOM 2206 C CA . ASP A 1 274 ? 2.078 -5.106 -22.867 1.00 97.12 274 ASP A CA 1
ATOM 2207 C C . ASP A 1 274 ? 2.525 -3.639 -22.902 1.00 97.12 274 ASP A C 1
ATOM 2209 O O . ASP A 1 274 ? 1.835 -2.730 -22.429 1.00 97.12 274 ASP A O 1
ATOM 2213 N N . PHE A 1 275 ? 3.700 -3.403 -23.488 1.00 95.31 275 PHE A N 1
ATOM 2214 C CA . PHE A 1 275 ? 4.274 -2.064 -23.637 1.00 95.31 275 PHE A CA 1
ATOM 2215 C C . PHE A 1 275 ? 3.511 -1.169 -24.613 1.00 95.31 275 PHE A C 1
ATOM 2217 O O . PHE A 1 275 ? 3.610 0.051 -24.503 1.00 95.31 275 PHE A O 1
ATOM 2224 N N . SER A 1 276 ? 2.759 -1.741 -25.558 1.00 94.94 276 SER A N 1
ATOM 2225 C CA . SER A 1 276 ? 1.985 -0.956 -26.525 1.00 94.94 276 SER A CA 1
ATOM 2226 C C . SER A 1 276 ? 0.784 -0.282 -25.860 1.00 94.94 276 SER A C 1
ATOM 2228 O O . SER A 1 276 ? 0.419 0.840 -26.206 1.00 94.94 276 SER A O 1
ATOM 2230 N N . ARG A 1 277 ? 0.209 -0.945 -24.850 1.00 95.31 277 ARG A N 1
ATOM 2231 C CA . ARG A 1 277 ? -0.939 -0.456 -24.073 1.00 95.31 277 ARG A CA 1
ATOM 2232 C C . ARG A 1 277 ? -0.564 0.064 -22.689 1.00 95.31 277 ARG A C 1
ATOM 2234 O O . ARG A 1 277 ? -1.458 0.463 -21.945 1.00 95.31 277 ARG A O 1
ATOM 2241 N N . CYS A 1 278 ? 0.722 0.031 -22.335 1.00 95.94 278 CYS A N 1
ATOM 2242 C CA . CYS A 1 278 ? 1.212 0.261 -20.977 1.00 95.94 278 CYS A CA 1
ATOM 2243 C C . CYS A 1 278 ? 0.408 -0.555 -19.946 1.00 95.94 278 CYS A C 1
ATOM 2245 O O . CYS A 1 278 ? -0.048 -0.013 -18.943 1.00 95.94 278 CYS A O 1
ATOM 2247 N N . LEU A 1 279 ? 0.180 -1.844 -20.208 1.00 97.19 279 LEU A N 1
ATOM 2248 C CA . LEU A 1 279 ? -0.658 -2.716 -19.383 1.00 97.19 279 LEU A CA 1
ATOM 2249 C C . LEU A 1 279 ? 0.172 -3.865 -18.811 1.00 97.19 279 LEU A C 1
ATOM 2251 O O . LEU A 1 279 ? 0.827 -4.584 -19.556 1.00 97.19 279 LEU A O 1
ATOM 2255 N N . ILE A 1 280 ? 0.098 -4.074 -17.500 1.00 97.94 280 ILE A N 1
ATOM 2256 C CA . ILE A 1 280 ? 0.693 -5.234 -16.829 1.00 97.94 280 ILE A CA 1
ATOM 2257 C C . ILE A 1 280 ? -0.445 -6.076 -16.258 1.00 97.94 280 ILE A C 1
ATOM 2259 O O . ILE A 1 280 ? -1.263 -5.581 -15.479 1.00 97.94 280 ILE A O 1
ATOM 2263 N N . ASN A 1 281 ? -0.508 -7.345 -16.658 1.00 98.38 281 ASN A N 1
ATOM 2264 C CA . ASN A 1 281 ? -1.460 -8.304 -16.111 1.00 98.38 281 ASN A CA 1
ATOM 2265 C C . ASN A 1 281 ? -0.795 -9.071 -14.973 1.00 98.38 281 ASN A C 1
ATOM 2267 O O . ASN A 1 281 ? 0.246 -9.697 -15.171 1.00 98.38 281 ASN A O 1
ATOM 2271 N N . LEU A 1 282 ? -1.420 -9.039 -13.804 1.00 98.19 282 LEU A N 1
ATOM 2272 C CA . LEU A 1 282 ? -0.953 -9.700 -12.594 1.00 98.19 282 LEU A CA 1
ATOM 2273 C C . LEU A 1 282 ? -2.029 -10.658 -12.080 1.00 98.19 282 LEU A C 1
ATOM 2275 O O . LEU A 1 282 ? -3.224 -10.423 -12.276 1.00 98.19 282 LEU A O 1
ATOM 2279 N N . ARG A 1 283 ? -1.616 -11.698 -11.362 1.00 97.88 283 ARG A N 1
ATOM 2280 C CA . ARG A 1 283 ? -2.492 -12.526 -10.529 1.00 97.88 283 ARG A CA 1
ATOM 2281 C C . ARG A 1 283 ? -2.021 -12.438 -9.084 1.00 97.88 283 ARG A C 1
ATOM 2283 O O . ARG A 1 283 ? -0.859 -12.711 -8.805 1.00 97.88 283 ARG A O 1
ATOM 2290 N N . LEU A 1 284 ? -2.914 -12.055 -8.177 1.00 97.50 284 LEU A N 1
ATOM 2291 C CA . LEU A 1 284 ? -2.642 -12.103 -6.745 1.00 97.50 284 LEU A CA 1
ATOM 2292 C C . LEU A 1 284 ? -2.656 -13.564 -6.287 1.00 97.50 284 LEU A C 1
ATOM 2294 O O . LEU A 1 284 ? -3.612 -14.291 -6.560 1.00 97.50 284 LEU A O 1
ATOM 2298 N N . LEU A 1 285 ? -1.589 -13.988 -5.617 1.00 95.50 285 LEU A N 1
ATOM 2299 C CA . LEU A 1 285 ? -1.456 -15.333 -5.070 1.00 95.50 285 LEU A CA 1
ATOM 2300 C C . LEU A 1 285 ? -1.859 -15.324 -3.591 1.00 95.50 285 LEU A C 1
ATOM 2302 O O . LEU A 1 285 ? -1.581 -14.361 -2.871 1.00 95.50 285 LEU A O 1
ATOM 2306 N N . ASP A 1 286 ? -2.501 -16.399 -3.134 1.00 91.69 286 ASP A N 1
ATOM 2307 C CA . ASP A 1 286 ? -2.916 -16.551 -1.736 1.00 91.69 286 ASP A CA 1
ATOM 2308 C C . ASP A 1 286 ? -2.124 -17.645 -1.008 1.00 91.69 286 ASP A C 1
ATOM 2310 O O . ASP A 1 286 ? -1.666 -18.622 -1.608 1.00 91.69 286 ASP A O 1
ATOM 2314 N N . GLY A 1 287 ? -1.948 -17.478 0.304 1.00 84.88 287 GLY A N 1
ATOM 2315 C CA . GLY A 1 287 ? -1.192 -18.399 1.151 1.00 84.88 287 GLY A CA 1
ATOM 2316 C C . GLY A 1 287 ? 0.217 -18.697 0.617 1.00 84.88 287 GLY A C 1
ATOM 2317 O O . GLY A 1 287 ? 0.954 -17.797 0.219 1.00 84.88 287 GLY A O 1
ATOM 2318 N N . MET A 1 288 ? 0.585 -19.982 0.603 1.00 76.75 288 MET A N 1
ATOM 2319 C CA . MET A 1 288 ? 1.896 -20.466 0.138 1.00 76.75 288 MET A CA 1
ATOM 2320 C C . MET A 1 288 ? 1.924 -20.807 -1.362 1.00 76.75 288 MET A C 1
ATOM 2322 O O . MET A 1 288 ? 2.891 -21.396 -1.841 1.00 76.75 288 MET A O 1
ATOM 2326 N N . GLN A 1 289 ? 0.885 -20.456 -2.136 1.00 76.94 289 GLN A N 1
ATOM 2327 C CA . GLN A 1 289 ? 0.808 -20.810 -3.564 1.00 76.94 289 GLN A CA 1
ATOM 2328 C C . GLN A 1 289 ? 2.011 -20.292 -4.366 1.00 76.94 289 GLN A C 1
ATOM 2330 O O . GLN A 1 289 ? 2.437 -20.934 -5.328 1.00 76.94 289 GLN A O 1
ATOM 2335 N N . TYR A 1 290 ? 2.612 -19.184 -3.930 1.00 78.69 290 TYR A N 1
ATOM 2336 C CA . TYR A 1 290 ? 3.815 -18.621 -4.533 1.00 78.69 290 TYR A CA 1
ATOM 2337 C C . TYR A 1 290 ? 4.999 -19.592 -4.576 1.00 78.69 290 TYR A C 1
ATOM 2339 O O . TYR A 1 290 ? 5.771 -19.534 -5.525 1.00 78.69 290 TYR A O 1
ATOM 2347 N N . GLU A 1 291 ? 5.137 -20.513 -3.617 1.00 81.38 291 GLU A N 1
ATOM 2348 C CA . GLU A 1 291 ? 6.268 -21.449 -3.589 1.00 81.38 291 GLU A CA 1
ATOM 2349 C C . GLU A 1 291 ? 6.228 -22.410 -4.774 1.00 81.38 291 GLU A C 1
ATOM 2351 O O . GLU A 1 291 ? 7.257 -22.900 -5.231 1.00 81.38 291 GLU A O 1
ATOM 2356 N N . SER A 1 292 ? 5.029 -22.719 -5.271 1.00 77.19 292 SER A N 1
ATOM 2357 C CA . SER A 1 292 ? 4.871 -23.533 -6.475 1.00 77.19 292 SER A CA 1
ATOM 2358 C C . SER A 1 292 ? 5.263 -22.756 -7.733 1.00 77.19 292 SER A C 1
ATOM 2360 O O . SER A 1 292 ? 5.870 -23.319 -8.640 1.00 77.19 292 SER A O 1
ATOM 2362 N N . VAL A 1 293 ? 4.968 -21.454 -7.782 1.00 78.19 293 VAL A N 1
ATOM 2363 C CA . VAL A 1 293 ? 5.318 -20.581 -8.909 1.00 78.19 293 VAL A CA 1
ATOM 2364 C C . VAL A 1 293 ? 6.826 -20.330 -8.939 1.00 78.19 293 VAL A C 1
ATOM 2366 O O . VAL A 1 293 ? 7.454 -20.585 -9.959 1.00 78.19 293 VAL A O 1
ATOM 2369 N N . GLU A 1 294 ? 7.422 -19.948 -7.806 1.00 80.00 294 GLU A N 1
ATOM 2370 C CA . GLU A 1 294 ? 8.868 -19.721 -7.669 1.00 80.00 294 GLU A CA 1
ATOM 2371 C C . GLU A 1 294 ? 9.681 -20.995 -7.975 1.00 80.00 294 GLU A C 1
ATOM 2373 O O . GLU A 1 294 ? 10.725 -20.924 -8.623 1.00 80.00 294 GLU A O 1
ATOM 2378 N N . ARG A 1 295 ? 9.188 -22.185 -7.589 1.00 83.38 295 ARG A N 1
ATOM 2379 C CA . ARG A 1 295 ? 9.821 -23.465 -7.961 1.00 83.38 295 ARG A CA 1
ATOM 2380 C C . ARG A 1 295 ? 9.762 -23.754 -9.459 1.00 83.38 295 ARG A C 1
ATOM 2382 O O . ARG A 1 295 ? 10.718 -24.307 -9.990 1.00 83.38 295 ARG A O 1
ATOM 2389 N N . ARG A 1 296 ? 8.659 -23.409 -10.134 1.00 85.12 296 ARG A N 1
ATOM 2390 C CA . ARG A 1 296 ? 8.516 -23.601 -11.588 1.00 85.12 296 ARG A CA 1
ATOM 2391 C C . ARG A 1 296 ? 9.398 -22.638 -12.379 1.00 85.12 296 ARG A C 1
ATOM 2393 O O . ARG A 1 296 ? 9.969 -23.047 -13.382 1.00 85.12 296 ARG A O 1
ATOM 2400 N N . SER A 1 297 ? 9.513 -21.389 -11.931 1.00 78.31 297 SER A N 1
ATOM 2401 C CA . SER A 1 297 ? 10.307 -20.369 -12.621 1.00 78.31 297 SER A CA 1
ATOM 2402 C C . SER A 1 297 ? 11.809 -20.489 -12.350 1.00 78.31 297 SER A C 1
ATOM 2404 O O . SER A 1 297 ? 12.609 -19.994 -13.139 1.00 78.31 297 SER A O 1
ATOM 2406 N N . GLY A 1 298 ? 12.209 -21.117 -11.236 1.00 75.19 298 GLY A N 1
ATOM 2407 C CA . GLY A 1 298 ? 13.609 -21.200 -10.812 1.00 75.19 298 GLY A CA 1
ATOM 2408 C C . GLY A 1 298 ? 14.205 -19.850 -10.391 1.00 75.19 298 GLY A C 1
ATOM 2409 O O . GLY A 1 298 ? 15.414 -19.748 -10.189 1.00 75.19 298 GLY A O 1
ATOM 2410 N N . ILE A 1 299 ? 13.376 -18.808 -10.263 1.00 69.56 299 ILE A N 1
ATOM 2411 C CA . ILE A 1 299 ? 13.795 -17.434 -9.981 1.00 69.56 299 ILE A CA 1
ATOM 2412 C C . ILE A 1 299 ? 13.021 -16.932 -8.761 1.00 69.56 299 ILE A C 1
ATOM 2414 O O . ILE A 1 299 ? 11.819 -16.678 -8.830 1.00 69.56 299 ILE A O 1
ATOM 2418 N N . SER A 1 300 ? 13.725 -16.733 -7.643 1.00 60.81 300 SER A N 1
ATOM 2419 C CA . SER A 1 300 ? 13.203 -15.940 -6.527 1.00 60.81 300 SER A CA 1
ATOM 2420 C C . SER A 1 300 ? 13.456 -14.467 -6.834 1.00 60.81 300 SER A C 1
ATOM 2422 O O . SER A 1 300 ? 14.608 -14.040 -6.948 1.00 60.81 300 SER A O 1
ATOM 2424 N N . ALA A 1 301 ? 12.392 -13.695 -7.048 1.00 59.47 301 ALA A N 1
ATOM 2425 C CA . ALA A 1 301 ? 12.530 -12.309 -7.470 1.00 59.47 301 ALA A CA 1
ATOM 2426 C C . ALA A 1 301 ? 12.699 -11.350 -6.273 1.00 59.47 301 ALA A C 1
ATOM 2428 O O . ALA A 1 301 ? 12.138 -11.580 -5.197 1.00 59.47 301 ALA A O 1
ATOM 2429 N N . PRO A 1 302 ? 13.462 -10.254 -6.438 1.00 62.62 302 PRO A N 1
ATOM 2430 C CA . PRO A 1 302 ? 13.647 -9.256 -5.389 1.00 62.62 302 PRO A CA 1
ATOM 2431 C C . PRO A 1 302 ? 12.347 -8.483 -5.108 1.00 62.62 302 PRO A C 1
ATOM 2433 O O . PRO A 1 302 ? 11.419 -8.474 -5.920 1.00 62.62 302 PRO A O 1
ATOM 2436 N N . ALA A 1 303 ? 12.281 -7.798 -3.963 1.00 61.06 303 ALA A N 1
ATOM 2437 C CA . ALA A 1 303 ? 11.163 -6.907 -3.660 1.00 61.06 303 ALA A CA 1
ATOM 2438 C C . ALA A 1 303 ? 11.111 -5.759 -4.689 1.00 61.06 303 ALA A C 1
ATOM 2440 O O . ALA A 1 303 ? 12.100 -5.055 -4.898 1.00 61.06 303 ALA A O 1
ATOM 2441 N N . PHE A 1 304 ? 9.960 -5.584 -5.346 1.00 64.62 304 PHE A N 1
ATOM 2442 C CA . PHE A 1 304 ? 9.756 -4.604 -6.418 1.00 64.62 304 PHE A CA 1
ATOM 2443 C C . PHE A 1 304 ? 8.581 -3.684 -6.069 1.00 64.62 304 PHE A C 1
ATOM 2445 O O . PHE A 1 304 ? 7.468 -4.185 -5.916 1.00 64.62 304 PHE A O 1
ATOM 2452 N N . PRO A 1 305 ? 8.770 -2.356 -5.961 1.00 61.69 305 PRO A N 1
ATOM 2453 C CA . PRO A 1 305 ? 7.654 -1.432 -5.762 1.00 61.69 305 PRO A CA 1
ATOM 2454 C C . PRO A 1 305 ? 6.744 -1.381 -7.006 1.00 61.69 305 PRO A C 1
ATOM 2456 O O . PRO A 1 305 ? 7.244 -1.315 -8.133 1.00 61.69 305 PRO A O 1
ATOM 2459 N N . LEU A 1 306 ? 5.418 -1.394 -6.786 1.00 49.41 306 LEU A N 1
ATOM 2460 C CA . LEU A 1 306 ? 4.360 -1.307 -7.812 1.00 49.41 306 LEU A CA 1
ATOM 2461 C C . LEU A 1 306 ? 3.655 0.056 -7.850 1.00 49.41 306 LEU A C 1
ATOM 2463 O O . LEU A 1 306 ? 3.103 0.519 -6.823 1.00 49.41 306 LEU A O 1
#

Sequence (306 aa):
MTMFCKLYNTPGSCPNGDLCRHLHRPVCTRFILPGGCPNRSACEYQHVQECRYFNTPNGCRNGLSCRFPHRAAPTFHQSHYKRAYDAMGPKPQQRRGASLQVEQALRDNLGDEVGDRFFSLHYEEGLTTAQSVIALWCEDVGVFRTLNDIIIADDARQFQLGWMTFIRILTAFLTRQDHCMDRDRVVWRASSMTRLQADRLFPDMVIRPPMFVSTSALKSGALKLMRRNKRFLLRIHVPAGCRNAAYVDHLSQYQQEHEILIPPYSPFEVISVDFSRCLINLRLLDGMQYESVERRSGISAPAFPL

Secondary structure (DSSP, 8-state):
-PPB-TTTTSTT--TTGGG-SSB-PPB-HHHHSTT--TTGGG-SSB---S-TTTTSTT--TTGGG-SS--PPPPPGGG-HHHHHHHHH-S-GGGSTTHHHHHHHHHHHHH-HHHHHHHHIIIIIS---HHHHHHHHHHSSSSHHHHHHHHHHHT-HHHIIIIIHHHHHHHHHHHT-GGGS-SS-EEEEEE----HHHHTT--TT-EEB-SS-EEEES-HHHHHHHHHHHT-PEEEEEE-TT-SS-EE-GGGSTTGGG-EEEE-TT--EEEEEEETTTTEEEEEE--TTTHHHHHHHH---PPB---

pLDDT: mean 87.92, std 11.72, range [46.06, 98.56]

InterPro domains:
  IPR000571 Zinc finger, CCCH-type [PS50103] (4-27)
  IPR000571 Zinc finger, CCCH-type [PS50103] (45-73)
  IPR003540 ADP ribosyltransferase [PF03496] (201-273)

Radius of gyration: 21.01 Å; chains: 1; bounding box: 57×54×53 Å

Foldseek 3Di:
DQAADPQQQDPVRPPCHVNDSHDRAYAPLQCQDPVGDPCVVNDSHDNDAFPLQCLPLLHDPCPPNDSGHNDFAAACVPFLLNVLLVVCDADLLPDVCLLVLVLQLCCVPQNNVLSVQLCCVCPVVVDRNLLSLLLSCQDPSCPQVVLQSCQSSSDNVSSVSSSSSSQNSPLNVLQDQVFFAQAKAKWKAQGSHDPVLLVPDDALDKAFAQHKDKTFSDPVVRVVVCVVRVAAMETEIEGHSASQKGFSLVSHPPVVRRIIIGHGRFIKGFHDQDPVRSYTYIYGDHDCVSVVSCVVVVDDDTHHHD